Protein AF-A0A7M7QKV0-F1 (afdb_monomer)

InterPro domains:
  IPR004211 Recombination endonuclease VII [PF02945] (13-51)
  IPR004868 DNA-directed DNA polymerase, family B, mitochondria/virus [PF03175] (56-249)
  IPR012337 Ribonuclease H-like superfamily [SSF53098] (51-233)
  IPR036397 Ribonuclease H superfamily [G3DSA:3.30.420.10] (9-167)
  IPR044925 His-Me finger superfamily [SSF54060] (13-73)

Radius of gyration: 22.97 Å; Cα contacts (8 Å, |Δi|>4): 334; chains: 1; bounding box: 50×47×66 Å

Nearest PDB structures (foldseek):
  4hc5-assembly2_C  TM=6.406E-01  e=8.265E-01  Sphaerobacter thermophilus DSM 20745
  3bsf-assembly1_B  TM=3.763E-01  e=8.043E+00  Arabidopsis thaliana
  7c45-assembly1_A  TM=1.782E-01  e=8.789E-01  Trypanosoma brucei brucei TREU927
  8hwj-assembly1_B  TM=3.016E-01  e=3.400E+00  Epilithonimonas lactis
  4s3n-assembly1_A  TM=2.617E-01  e=4.089E+00  Homo sapiens

Structure (mmCIF, N/CA/C/O backbone):
data_AF-A0A7M7QKV0-F1
#
_entry.id   AF-A0A7M7QKV0-F1
#
loop_
_atom_site.group_PDB
_atom_site.id
_atom_site.type_symbol
_atom_site.label_atom_id
_atom_site.label_alt_id
_atom_site.label_comp_id
_atom_site.label_asym_id
_atom_site.label_entity_id
_atom_site.label_seq_id
_atom_site.pdbx_PDB_ins_code
_atom_site.Cartn_x
_atom_site.Cartn_y
_atom_site.Cartn_z
_atom_site.occupancy
_atom_site.B_iso_or_equiv
_atom_site.auth_seq_id
_atom_site.auth_comp_id
_atom_site.auth_asym_id
_atom_site.auth_atom_id
_atom_site.pdbx_PDB_model_num
ATOM 1 N N . MET A 1 1 ? 3.114 2.553 -32.341 1.00 71.06 1 MET A N 1
ATOM 2 C CA . MET A 1 1 ? 4.162 3.453 -31.817 1.00 71.06 1 MET A CA 1
ATOM 3 C C . MET A 1 1 ? 3.752 4.901 -32.039 1.00 71.06 1 MET A C 1
ATOM 5 O O . MET A 1 1 ? 3.366 5.243 -33.153 1.00 71.06 1 MET A O 1
ATOM 9 N N . ASN A 1 2 ? 3.820 5.727 -30.997 1.00 84.56 2 ASN A N 1
ATOM 10 C CA . ASN A 1 2 ? 3.544 7.162 -31.091 1.00 84.56 2 ASN A CA 1
ATOM 11 C C . ASN A 1 2 ? 4.682 7.894 -31.820 1.00 84.56 2 ASN A C 1
ATOM 13 O O . ASN A 1 2 ? 5.807 7.397 -31.905 1.00 84.56 2 ASN A O 1
ATOM 17 N N . ALA A 1 3 ? 4.400 9.088 -32.341 1.00 85.75 3 ALA A N 1
ATOM 18 C CA . ALA A 1 3 ? 5.449 9.943 -32.884 1.00 85.75 3 ALA A CA 1
ATOM 19 C C . ALA A 1 3 ? 6.426 10.357 -31.768 1.00 85.75 3 ALA A C 1
ATOM 21 O O . ALA A 1 3 ? 5.992 10.768 -30.695 1.00 85.75 3 ALA A O 1
ATOM 22 N N . LEU A 1 4 ? 7.734 10.270 -32.038 1.00 86.94 4 LEU A N 1
ATOM 23 C CA . LEU A 1 4 ? 8.770 10.682 -31.087 1.00 86.94 4 LEU A CA 1
ATOM 24 C C . LEU A 1 4 ? 8.711 12.193 -30.833 1.00 86.94 4 LEU A C 1
ATOM 26 O O . LEU A 1 4 ? 8.709 12.979 -31.794 1.00 86.94 4 LEU A O 1
ATOM 30 N N . THR A 1 5 ? 8.758 12.574 -29.559 1.00 89.12 5 THR A N 1
ATOM 31 C CA . THR A 1 5 ? 9.009 13.949 -29.104 1.00 89.12 5 THR A CA 1
ATOM 32 C C . THR A 1 5 ? 10.419 14.412 -29.493 1.00 89.12 5 THR A C 1
ATOM 34 O O . THR A 1 5 ? 11.275 13.607 -29.864 1.00 89.12 5 THR A O 1
ATOM 37 N N . ALA A 1 6 ? 10.689 15.719 -29.418 1.00 89.56 6 ALA A N 1
ATOM 38 C CA . ALA A 1 6 ? 12.009 16.265 -29.752 1.00 89.56 6 ALA A CA 1
ATOM 39 C C . ALA A 1 6 ? 13.130 15.665 -28.879 1.00 89.56 6 ALA A C 1
ATOM 41 O O . ALA A 1 6 ? 14.160 15.256 -29.409 1.00 89.56 6 ALA A O 1
ATOM 42 N N . SER A 1 7 ? 12.891 15.535 -27.569 1.00 88.62 7 SER A N 1
ATOM 43 C CA . SER A 1 7 ? 13.853 14.942 -26.630 1.00 88.62 7 SER A CA 1
ATOM 44 C C . SER A 1 7 ? 14.096 13.453 -26.907 1.00 88.62 7 SER A C 1
ATOM 46 O O . SER A 1 7 ? 15.240 13.007 -26.913 1.00 88.62 7 SER A O 1
ATOM 48 N N . GLU A 1 8 ? 13.052 12.680 -27.229 1.00 88.81 8 GLU A N 1
ATOM 49 C CA . GLU A 1 8 ? 13.211 11.257 -27.563 1.00 88.81 8 GLU A CA 1
ATOM 50 C C . GLU A 1 8 ? 13.961 11.042 -28.884 1.00 88.81 8 GLU A C 1
ATOM 52 O O . GLU A 1 8 ? 14.709 10.073 -29.010 1.00 88.81 8 GLU A O 1
ATOM 57 N N . ARG A 1 9 ? 13.790 11.937 -29.870 1.00 87.12 9 ARG A N 1
A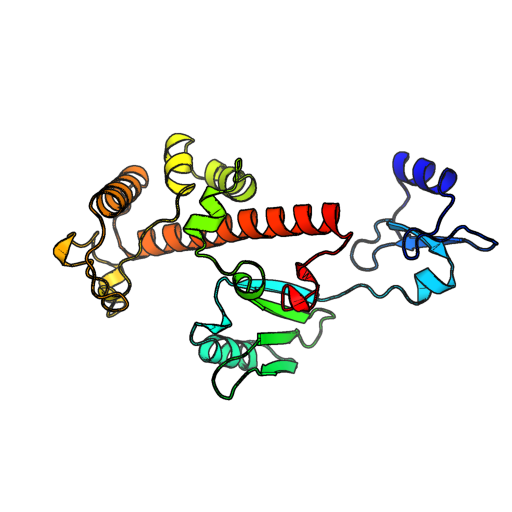TOM 58 C CA . ARG A 1 9 ? 14.582 11.905 -31.113 1.00 87.12 9 ARG A CA 1
ATOM 59 C C . ARG A 1 9 ? 16.053 12.165 -30.835 1.00 87.12 9 ARG A C 1
ATOM 61 O O . ARG A 1 9 ? 16.894 11.419 -31.323 1.00 87.12 9 ARG A O 1
ATOM 68 N N . GLU A 1 10 ? 16.351 13.169 -30.019 1.00 88.75 10 GLU A N 1
ATOM 69 C CA . GLU A 1 10 ? 17.724 13.473 -29.624 1.00 88.75 10 GLU A CA 1
ATOM 70 C C . GLU A 1 10 ? 18.361 12.301 -28.858 1.00 88.75 10 GLU A C 1
ATOM 72 O O . GLU A 1 10 ? 19.492 11.907 -29.144 1.00 88.75 10 GLU A O 1
ATOM 77 N N . ALA A 1 11 ? 17.622 11.688 -27.927 1.00 86.62 11 ALA A N 1
ATOM 78 C CA . ALA A 1 11 ? 18.075 10.502 -27.203 1.00 86.62 11 ALA A CA 1
ATOM 79 C C . ALA A 1 11 ? 18.312 9.306 -28.141 1.00 86.62 11 ALA A C 1
ATOM 81 O O . ALA A 1 11 ? 19.303 8.593 -27.989 1.00 86.62 11 ALA A O 1
ATOM 82 N N . PHE A 1 12 ? 17.434 9.104 -29.128 1.00 85.88 12 PHE A N 1
ATOM 83 C CA . PHE A 1 12 ? 17.590 8.082 -30.165 1.00 85.88 12 PHE A CA 1
ATOM 84 C C . PHE A 1 12 ? 18.866 8.302 -30.992 1.00 85.88 12 PHE A C 1
ATOM 86 O O . PHE A 1 12 ? 19.657 7.375 -31.137 1.00 85.88 12 PHE A O 1
ATOM 93 N N . GLU A 1 13 ? 19.116 9.521 -31.474 1.00 85.75 13 GLU A N 1
ATOM 94 C CA . GLU A 1 13 ? 20.296 9.846 -32.293 1.00 85.75 13 GLU A CA 1
ATOM 95 C C . GLU A 1 13 ? 21.618 9.708 -31.521 1.00 85.75 13 GLU A C 1
ATOM 97 O O . GLU A 1 13 ? 22.654 9.350 -32.092 1.00 85.75 13 GLU A O 1
ATOM 102 N N . LYS A 1 14 ? 21.593 9.977 -30.210 1.00 88.81 14 LYS A N 1
ATOM 103 C CA . LYS A 1 14 ? 22.770 9.881 -29.333 1.00 88.81 14 LYS A CA 1
ATOM 104 C C . LYS A 1 14 ? 23.008 8.481 -28.768 1.00 88.81 14 LYS A C 1
ATOM 106 O O . LYS A 1 14 ? 24.097 8.231 -28.248 1.00 88.81 14 LYS A O 1
ATOM 111 N N . ALA A 1 15 ? 22.038 7.572 -28.845 1.00 88.44 15 ALA A N 1
ATOM 112 C CA . ALA A 1 15 ? 22.154 6.245 -28.253 1.00 88.44 15 ALA A CA 1
ATOM 113 C C . ALA A 1 15 ? 23.298 5.438 -28.896 1.00 88.44 15 ALA A C 1
ATOM 115 O O . ALA A 1 15 ? 23.384 5.276 -30.112 1.00 88.44 15 ALA A O 1
ATOM 116 N N . ARG A 1 16 ? 24.200 4.912 -28.058 1.00 91.25 16 ARG A N 1
ATOM 117 C CA . ARG A 1 16 ? 25.331 4.058 -28.484 1.00 91.25 16 ARG A CA 1
ATOM 118 C C . ARG A 1 16 ? 25.229 2.617 -27.995 1.00 91.25 16 ARG A C 1
ATOM 120 O O . ARG A 1 16 ? 25.958 1.752 -28.478 1.00 91.25 16 ARG A O 1
ATOM 127 N N . VAL A 1 17 ? 24.325 2.360 -27.055 1.00 92.62 17 VAL A N 1
ATOM 128 C CA . VAL A 1 17 ? 24.103 1.052 -26.439 1.00 92.62 17 VAL A CA 1
ATOM 129 C C . VAL A 1 17 ? 22.616 0.722 -26.417 1.00 92.62 17 VAL A C 1
ATOM 131 O O . VAL A 1 17 ? 21.773 1.615 -26.338 1.00 92.62 17 VAL A O 1
ATOM 134 N N . CYS A 1 18 ? 22.305 -0.569 -26.475 1.00 91.44 18 CYS A N 1
ATOM 135 C CA . CYS A 1 18 ? 20.951 -1.091 -26.344 1.00 91.44 18 CYS A CA 1
ATOM 136 C C . CYS A 1 18 ? 20.394 -0.791 -24.952 1.00 91.44 18 CYS A C 1
ATOM 138 O O . CYS A 1 18 ? 21.038 -1.115 -23.956 1.00 91.44 18 CYS A O 1
ATOM 140 N N . HIS A 1 19 ? 19.193 -0.216 -24.871 1.00 90.38 19 HIS A N 1
ATOM 141 C CA . HIS A 1 19 ? 18.578 0.124 -23.583 1.00 90.38 19 HIS A CA 1
ATOM 142 C C . HIS A 1 19 ? 18.256 -1.120 -22.736 1.00 90.38 19 HIS A C 1
ATOM 144 O O . HIS A 1 19 ? 18.373 -1.068 -21.519 1.00 90.38 19 HIS A O 1
ATOM 150 N N . ILE A 1 20 ? 17.976 -2.256 -23.390 1.00 89.44 20 ILE A N 1
ATOM 151 C CA . ILE A 1 20 ? 17.590 -3.520 -22.744 1.00 89.44 20 ILE A CA 1
ATOM 152 C C . ILE A 1 20 ? 18.804 -4.265 -22.179 1.00 89.44 20 ILE A C 1
ATOM 154 O O . ILE A 1 20 ? 18.813 -4.662 -21.023 1.00 89.44 20 ILE A O 1
ATOM 158 N N . CYS A 1 21 ? 19.826 -4.513 -23.005 1.00 90.25 21 CYS A N 1
ATOM 159 C CA . CYS A 1 21 ? 20.962 -5.362 -22.617 1.00 90.25 21 CYS A CA 1
ATOM 160 C C . CYS A 1 21 ? 22.242 -4.578 -22.306 1.00 90.25 21 CYS A C 1
ATOM 162 O O . CYS A 1 21 ? 23.268 -5.188 -22.006 1.00 90.25 21 CYS A O 1
ATOM 164 N N . ARG A 1 22 ? 22.200 -3.245 -22.443 1.00 90.75 22 ARG A N 1
ATOM 165 C CA . ARG A 1 22 ? 23.303 -2.295 -22.211 1.00 90.75 22 ARG A CA 1
ATOM 166 C C . ARG A 1 22 ? 24.566 -2.534 -23.052 1.00 90.75 22 ARG A C 1
ATOM 168 O O . ARG A 1 22 ? 25.599 -1.921 -22.804 1.00 90.75 22 ARG A O 1
ATOM 175 N N . LYS A 1 23 ? 24.504 -3.388 -24.080 1.00 92.19 23 LYS A N 1
ATOM 176 C CA . LYS A 1 23 ? 25.635 -3.667 -24.984 1.00 92.19 23 LYS A CA 1
ATOM 177 C C . LYS A 1 23 ? 25.670 -2.699 -26.174 1.00 92.19 23 LYS A C 1
ATOM 179 O O . LYS A 1 23 ? 24.601 -2.281 -26.626 1.00 92.19 23 LYS A O 1
ATOM 184 N N . PRO A 1 24 ? 26.860 -2.388 -26.723 1.00 93.00 24 PRO A N 1
ATOM 185 C CA . PRO A 1 24 ? 26.996 -1.559 -27.920 1.00 93.00 24 PRO A CA 1
ATOM 186 C C . PRO A 1 24 ? 26.241 -2.115 -29.133 1.00 93.00 24 PRO A C 1
ATOM 188 O O . PRO A 1 24 ? 26.024 -3.325 -29.257 1.00 93.00 24 PRO A O 1
ATOM 191 N N . PHE A 1 25 ? 25.864 -1.232 -30.053 1.00 90.00 25 PHE A N 1
ATOM 192 C CA . PHE A 1 25 ? 25.328 -1.632 -31.354 1.00 90.00 25 PHE A CA 1
ATOM 193 C C . PHE A 1 25 ? 26.462 -1.995 -32.317 1.00 90.00 25 PHE A C 1
ATOM 195 O O . PHE A 1 25 ? 27.446 -1.268 -32.421 1.00 90.00 25 PHE A O 1
ATOM 202 N N . SER A 1 26 ? 26.323 -3.120 -33.019 1.00 75.62 26 SER A N 1
ATOM 203 C CA . SER A 1 26 ? 27.260 -3.558 -34.063 1.00 75.62 26 SER A CA 1
ATOM 204 C C . SER A 1 26 ? 26.680 -3.408 -35.474 1.00 75.62 26 SER A C 1
ATOM 206 O O . SER A 1 26 ? 27.423 -3.091 -36.395 1.00 75.62 26 SER A O 1
ATOM 208 N N . ALA A 1 27 ? 25.370 -3.614 -35.631 1.00 71.81 27 ALA A N 1
ATOM 209 C CA . ALA A 1 27 ? 24.522 -3.262 -36.773 1.00 71.81 27 ALA A CA 1
ATOM 210 C C . ALA A 1 27 ? 23.057 -3.582 -36.404 1.00 71.81 27 ALA A C 1
ATOM 212 O O . ALA A 1 27 ? 22.827 -4.370 -35.486 1.00 71.81 27 ALA A O 1
ATOM 213 N N . GLU A 1 28 ? 22.106 -2.989 -37.131 1.00 66.19 28 GLU A N 1
ATOM 214 C CA . GLU A 1 28 ? 20.645 -3.117 -36.972 1.00 66.19 28 GLU A CA 1
ATOM 215 C C . GLU A 1 28 ? 20.093 -2.800 -35.571 1.00 66.19 28 GLU A C 1
ATOM 217 O O . GLU A 1 28 ? 20.101 -3.599 -34.626 1.00 66.19 28 GLU A O 1
ATOM 222 N N . ASP A 1 29 ? 19.526 -1.608 -35.477 1.00 82.00 29 ASP A N 1
ATOM 223 C CA . ASP A 1 29 ? 18.836 -1.052 -34.332 1.00 82.00 29 ASP A CA 1
ATOM 224 C C . ASP A 1 29 ? 17.337 -0.893 -34.625 1.00 82.00 29 ASP A C 1
ATOM 226 O O . ASP A 1 29 ? 16.895 -0.717 -35.760 1.00 82.00 29 ASP A O 1
ATOM 230 N N . THR A 1 30 ? 16.518 -1.003 -33.584 1.00 86.69 30 THR A N 1
ATOM 231 C CA . THR A 1 30 ? 15.074 -0.799 -33.684 1.00 86.69 30 THR A CA 1
ATOM 232 C C . THR A 1 30 ? 14.566 0.032 -32.520 1.00 86.69 30 THR A C 1
ATOM 234 O O . THR A 1 30 ? 15.128 0.023 -31.420 1.00 86.69 30 THR A O 1
ATOM 237 N N . LYS A 1 31 ? 13.491 0.774 -32.777 1.00 89.31 31 LYS A N 1
ATOM 238 C CA . LYS A 1 31 ? 12.827 1.603 -31.777 1.00 89.31 31 LYS A CA 1
ATOM 239 C C . LYS A 1 31 ? 11.876 0.728 -30.973 1.00 89.31 31 LYS A C 1
ATOM 241 O O . LYS A 1 31 ? 10.794 0.385 -31.452 1.00 89.31 31 LYS A O 1
ATOM 246 N N . ASP A 1 32 ? 12.280 0.399 -29.755 1.00 88.75 32 ASP A N 1
ATOM 247 C CA . ASP A 1 32 ? 11.401 -0.278 -28.813 1.00 88.75 32 ASP A CA 1
ATOM 248 C C . ASP A 1 32 ? 10.341 0.694 -28.280 1.00 88.75 32 ASP A C 1
ATOM 250 O O . ASP A 1 32 ? 10.590 1.892 -28.077 1.00 88.75 32 ASP A O 1
ATOM 254 N N . HIS A 1 33 ? 9.136 0.179 -28.068 1.00 87.88 33 HIS A N 1
ATOM 255 C CA . HIS A 1 33 ? 8.021 0.943 -27.535 1.00 87.88 33 HIS A CA 1
ATOM 256 C C . HIS A 1 33 ? 7.118 0.062 -26.678 1.00 87.88 33 HIS A C 1
ATOM 258 O O . HIS A 1 33 ? 6.965 -1.130 -26.909 1.00 87.88 33 HIS A O 1
ATOM 264 N N . CYS A 1 34 ? 6.470 0.681 -25.699 1.00 84.88 34 CYS A N 1
ATOM 265 C CA . CYS A 1 34 ? 5.488 0.011 -24.863 1.00 84.88 34 CYS A CA 1
ATOM 266 C C . CYS A 1 34 ? 4.266 -0.393 -25.693 1.00 84.88 34 CYS A C 1
ATOM 268 O O . CYS A 1 34 ? 3.623 0.465 -26.303 1.00 84.88 34 CYS A O 1
ATOM 270 N N . HIS A 1 35 ? 3.898 -1.674 -25.679 1.00 83.00 35 HIS A N 1
ATOM 271 C CA . HIS A 1 35 ? 2.742 -2.171 -26.426 1.00 83.00 35 HIS A CA 1
ATOM 272 C C . HIS A 1 35 ? 1.401 -1.796 -25.775 1.00 83.00 35 HIS A C 1
ATOM 274 O O . HIS A 1 35 ? 0.364 -1.901 -26.423 1.00 83.00 35 HIS A O 1
ATOM 280 N N . LEU A 1 36 ? 1.414 -1.324 -24.523 1.00 81.38 36 LEU A N 1
ATOM 281 C CA . LEU A 1 36 ? 0.232 -0.779 -23.843 1.00 81.38 36 LEU A CA 1
ATOM 282 C C . LEU A 1 36 ? -0.006 0.699 -24.179 1.00 81.38 36 LEU A C 1
ATOM 284 O O . LEU A 1 36 ? -1.116 1.085 -24.527 1.00 81.38 36 LEU A O 1
ATOM 288 N N . THR A 1 37 ? 1.023 1.543 -24.061 1.00 85.00 37 THR A N 1
ATOM 289 C CA . THR A 1 37 ? 0.872 3.010 -24.179 1.00 85.00 37 THR A CA 1
ATOM 290 C C . THR A 1 37 ? 1.313 3.568 -25.531 1.00 85.00 37 THR A C 1
ATOM 292 O O . THR A 1 37 ? 1.096 4.745 -25.823 1.00 85.00 37 THR A O 1
ATOM 295 N N . GLY A 1 38 ? 2.002 2.763 -26.341 1.00 85.75 38 GLY A N 1
ATOM 296 C CA . GLY A 1 38 ? 2.624 3.187 -27.593 1.00 85.75 38 GLY A CA 1
ATOM 297 C C . GLY A 1 38 ? 3.852 4.089 -27.423 1.00 85.75 38 GLY A C 1
ATOM 298 O O . GLY A 1 38 ? 4.419 4.498 -28.441 1.00 85.75 38 GLY A O 1
ATOM 299 N N . ARG A 1 39 ? 4.253 4.416 -26.182 1.00 87.25 39 ARG A N 1
ATOM 300 C CA . ARG A 1 39 ? 5.375 5.320 -25.870 1.00 87.25 39 ARG A CA 1
ATOM 301 C C . ARG A 1 39 ? 6.719 4.666 -26.166 1.00 87.25 39 ARG A C 1
ATOM 303 O O . ARG A 1 39 ? 6.895 3.474 -25.920 1.00 87.25 39 ARG A O 1
ATOM 310 N N . TYR A 1 40 ? 7.654 5.458 -26.676 1.00 88.75 40 TYR A N 1
ATOM 311 C CA . TYR A 1 40 ? 9.017 5.019 -26.942 1.00 88.75 40 TYR A CA 1
ATOM 312 C C . TYR A 1 40 ? 9.755 4.711 -25.636 1.00 88.75 40 TYR A C 1
ATOM 314 O O . TYR A 1 40 ? 9.545 5.379 -24.626 1.00 88.75 40 TYR A O 1
ATOM 322 N N . ARG A 1 41 ? 10.600 3.679 -25.658 1.00 88.75 41 ARG A N 1
ATOM 323 C CA . ARG A 1 41 ? 11.417 3.275 -24.501 1.00 88.75 41 ARG A CA 1
ATOM 324 C C . ARG A 1 41 ? 12.895 3.505 -24.720 1.00 88.75 41 ARG A C 1
ATOM 326 O O . ARG A 1 41 ? 13.606 3.899 -23.804 1.00 88.75 41 ARG A O 1
ATOM 333 N N . GLY A 1 42 ? 13.358 3.264 -25.938 1.00 90.56 42 GLY A N 1
ATOM 334 C CA . GLY A 1 42 ? 14.765 3.384 -26.249 1.00 90.56 42 GLY A CA 1
ATOM 335 C C . GLY A 1 42 ? 15.146 2.631 -27.506 1.00 90.56 42 GLY A C 1
ATOM 336 O O . GLY A 1 42 ? 14.352 1.912 -28.120 1.00 90.56 42 GLY A O 1
ATOM 337 N N . LEU A 1 43 ? 16.413 2.791 -27.864 1.00 91.75 43 LEU A N 1
ATOM 338 C CA . LEU A 1 43 ? 17.014 2.063 -28.961 1.00 91.75 43 LEU A CA 1
ATOM 339 C C . LEU A 1 43 ? 17.400 0.666 -28.479 1.00 91.75 43 LEU A C 1
ATOM 341 O O . LEU A 1 43 ? 18.041 0.515 -27.435 1.00 91.75 43 LEU A O 1
ATOM 345 N N . ALA A 1 44 ? 17.010 -0.358 -29.226 1.00 92.75 44 ALA A N 1
ATOM 346 C CA . ALA A 1 44 ? 17.250 -1.749 -28.877 1.00 92.75 44 ALA A CA 1
ATOM 347 C C . ALA A 1 44 ? 17.824 -2.524 -30.063 1.00 92.75 44 ALA A C 1
ATOM 349 O O . ALA A 1 44 ? 17.555 -2.207 -31.220 1.00 92.75 44 ALA A O 1
ATOM 350 N N . HIS A 1 45 ? 18.598 -3.580 -29.793 1.00 92.19 45 HIS A N 1
ATOM 351 C CA . HIS A 1 45 ? 18.902 -4.560 -30.840 1.00 92.19 45 HIS A CA 1
ATOM 352 C C . HIS A 1 45 ? 17.602 -5.218 -31.288 1.00 92.19 45 HIS A C 1
ATOM 354 O O . HIS A 1 45 ? 16.754 -5.515 -30.445 1.00 92.19 45 HIS A O 1
ATOM 360 N N . ASN A 1 46 ? 17.492 -5.566 -32.569 1.00 90.19 46 ASN A N 1
ATOM 361 C CA . ASN A 1 46 ? 16.315 -6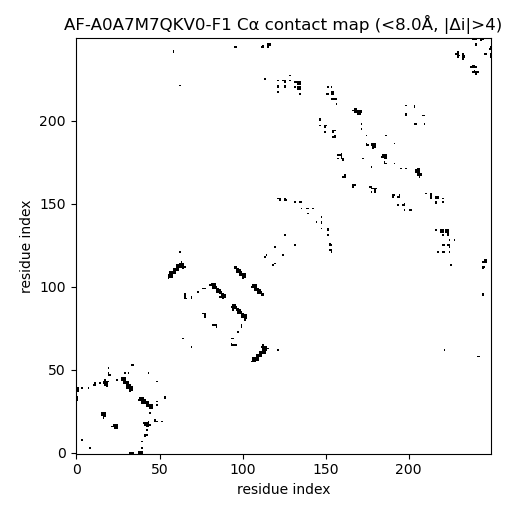.263 -33.097 1.00 90.19 46 ASN A CA 1
ATOM 362 C C . ASN A 1 46 ? 15.972 -7.530 -32.279 1.00 90.19 46 ASN A C 1
ATOM 364 O O . ASN A 1 46 ? 14.851 -7.706 -31.806 1.00 90.19 46 ASN A O 1
ATOM 368 N N . LYS A 1 47 ? 16.986 -8.353 -31.971 1.00 90.50 47 LYS A N 1
ATOM 369 C CA . LYS A 1 47 ? 16.821 -9.538 -31.114 1.00 90.50 47 LYS A CA 1
ATOM 370 C C . LYS A 1 47 ? 16.371 -9.194 -29.690 1.00 90.50 47 LYS A C 1
ATOM 372 O O . LYS A 1 47 ? 15.586 -9.945 -29.122 1.00 90.50 47 LYS A O 1
ATOM 377 N N . CYS A 1 48 ? 16.877 -8.112 -29.096 1.00 89.81 48 CYS A N 1
ATOM 378 C CA . CYS A 1 48 ? 16.456 -7.715 -27.750 1.00 89.81 48 CYS A CA 1
ATOM 379 C C . CYS A 1 48 ? 14.995 -7.267 -27.766 1.00 89.81 48 CYS A C 1
ATOM 381 O O . CYS A 1 48 ? 14.221 -7.766 -26.966 1.00 89.81 48 CYS A O 1
ATOM 383 N N . ASN A 1 49 ? 14.620 -6.419 -28.724 1.00 88.62 49 ASN A N 1
ATOM 384 C CA . ASN A 1 49 ? 13.261 -5.917 -28.903 1.00 88.62 49 ASN A CA 1
ATOM 385 C C . ASN A 1 49 ? 12.234 -7.046 -29.080 1.00 88.62 49 ASN A C 1
ATOM 387 O O . ASN A 1 49 ? 11.226 -7.070 -28.392 1.00 88.62 49 ASN A O 1
ATOM 391 N N . ILE A 1 50 ? 12.517 -8.025 -29.949 1.00 86.44 50 ILE A N 1
ATOM 392 C CA . ILE A 1 50 ? 11.611 -9.167 -30.183 1.00 86.44 50 ILE A CA 1
ATOM 393 C C . ILE A 1 50 ? 11.414 -10.012 -28.916 1.00 86.44 50 ILE A C 1
ATOM 395 O O . ILE A 1 50 ? 10.336 -10.555 -28.700 1.00 86.44 50 ILE A O 1
ATOM 399 N N . ASN A 1 51 ? 12.453 -10.144 -28.087 1.00 86.81 51 ASN A N 1
ATOM 400 C CA . ASN A 1 51 ? 12.387 -10.932 -26.854 1.00 86.81 51 ASN A CA 1
ATOM 401 C C . ASN A 1 51 ? 11.950 -10.107 -25.634 1.00 86.81 51 ASN A C 1
ATOM 403 O O . ASN A 1 51 ? 11.820 -10.665 -24.543 1.00 86.81 51 ASN A O 1
ATOM 407 N N . TYR A 1 52 ? 11.759 -8.797 -25.790 1.00 83.38 52 TYR A N 1
ATOM 408 C CA . TYR A 1 52 ? 11.350 -7.924 -24.705 1.00 83.38 52 TYR A CA 1
ATOM 409 C C . TYR A 1 52 ? 9.848 -8.056 -24.497 1.00 83.38 52 TYR A C 1
ATOM 411 O O . TYR A 1 52 ? 9.038 -7.534 -25.262 1.00 83.38 52 TYR A O 1
ATOM 419 N N . ASN A 1 53 ? 9.475 -8.802 -23.463 1.00 77.69 53 ASN A N 1
ATOM 420 C CA . ASN A 1 53 ? 8.080 -9.028 -23.139 1.00 77.69 53 ASN A CA 1
ATOM 421 C C . ASN A 1 53 ? 7.592 -8.003 -22.125 1.00 77.69 53 ASN A C 1
ATOM 423 O O . ASN A 1 53 ? 8.076 -7.940 -20.996 1.00 77.69 53 ASN A O 1
ATOM 427 N N . ASP A 1 54 ? 6.559 -7.267 -22.521 1.00 75.62 54 ASP A N 1
ATOM 428 C CA . ASP A 1 54 ? 5.807 -6.421 -21.608 1.00 75.62 54 ASP A CA 1
ATOM 429 C C . ASP A 1 54 ? 5.125 -7.275 -20.554 1.00 75.62 54 ASP A C 1
ATOM 431 O O . ASP A 1 54 ? 4.215 -8.053 -20.857 1.00 75.62 54 ASP A O 1
ATOM 435 N N . SER A 1 55 ? 5.525 -7.092 -19.298 1.00 80.75 55 SER A N 1
ATOM 436 C CA . SER A 1 55 ? 4.762 -7.641 -18.190 1.00 80.75 55 SER A CA 1
ATOM 437 C C . SER A 1 55 ? 3.367 -7.026 -18.207 1.00 80.75 55 SER A C 1
ATOM 439 O O . SER A 1 55 ? 3.197 -5.815 -18.090 1.00 80.75 55 SER A O 1
ATOM 441 N N . ARG A 1 56 ? 2.349 -7.876 -18.328 1.00 87.56 56 ARG A N 1
ATOM 442 C CA . ARG A 1 56 ? 0.944 -7.498 -18.123 1.00 87.56 56 ARG A CA 1
ATOM 443 C C . ARG A 1 56 ? 0.498 -7.777 -16.689 1.00 87.56 56 ARG A C 1
ATOM 445 O O . ARG A 1 56 ? -0.680 -7.992 -16.415 1.00 87.56 56 ARG A O 1
ATOM 452 N N . THR A 1 57 ? 1.464 -7.818 -15.771 1.00 90.31 57 THR A N 1
ATOM 453 C CA . THR A 1 57 ? 1.210 -8.038 -14.352 1.00 90.31 57 THR A CA 1
ATOM 454 C C . THR A 1 57 ? 1.029 -6.707 -13.638 1.00 90.31 57 THR A C 1
ATOM 456 O O . THR A 1 57 ? 1.932 -5.878 -13.651 1.00 90.31 57 THR A O 1
ATOM 459 N N . ILE A 1 58 ? -0.117 -6.541 -12.985 1.00 91.81 58 ILE A N 1
ATOM 460 C CA . ILE A 1 58 ? -0.377 -5.473 -12.024 1.00 91.81 58 ILE A CA 1
ATOM 461 C C . ILE A 1 58 ? -0.049 -6.033 -10.643 1.00 91.81 58 ILE A C 1
ATOM 463 O O . ILE A 1 58 ? -0.708 -6.962 -10.166 1.00 91.81 58 ILE A O 1
ATOM 467 N N . THR A 1 59 ? 0.994 -5.498 -10.021 1.00 93.38 59 THR A N 1
ATOM 468 C CA . THR A 1 59 ? 1.400 -5.899 -8.675 1.00 93.38 59 THR A CA 1
ATOM 469 C C . THR A 1 59 ? 0.554 -5.152 -7.648 1.00 93.38 59 THR A C 1
ATOM 471 O O . THR A 1 59 ? 0.506 -3.928 -7.647 1.00 93.38 59 THR A O 1
ATOM 474 N N . VAL A 1 60 ? -0.122 -5.899 -6.782 1.00 93.69 60 VAL A N 1
ATOM 475 C CA . VAL A 1 60 ? -0.898 -5.391 -5.651 1.00 93.69 60 VAL A CA 1
ATOM 476 C C . VAL A 1 60 ? -0.116 -5.712 -4.385 1.00 93.69 60 VAL A C 1
ATOM 478 O O . VAL A 1 60 ? 0.251 -6.864 -4.145 1.00 93.69 60 VAL A O 1
ATOM 481 N N . ILE A 1 61 ? 0.163 -4.691 -3.587 1.00 94.44 61 ILE A N 1
ATOM 482 C CA . ILE A 1 61 ? 1.053 -4.799 -2.434 1.00 94.44 61 ILE A CA 1
ATOM 483 C C . ILE A 1 61 ? 0.214 -4.799 -1.163 1.00 94.44 61 ILE A C 1
ATOM 485 O O . ILE A 1 61 ? -0.631 -3.932 -0.963 1.00 94.44 61 ILE A O 1
ATOM 489 N N . PHE A 1 62 ? 0.471 -5.774 -0.301 1.00 93.19 62 PHE A N 1
ATOM 490 C CA . PHE A 1 62 ? -0.086 -5.853 1.042 1.00 93.19 62 PHE A CA 1
ATOM 491 C C . PHE A 1 62 ? 1.055 -5.889 2.049 1.00 93.19 62 PHE A C 1
ATOM 493 O O . PHE A 1 62 ? 2.080 -6.527 1.809 1.00 93.19 62 PHE A O 1
ATOM 500 N N . HIS A 1 63 ? 0.865 -5.265 3.205 1.00 93.12 63 HIS A N 1
ATOM 501 C CA . HIS A 1 63 ? 1.821 -5.367 4.297 1.00 93.12 63 HIS A CA 1
ATOM 502 C C . HIS A 1 63 ? 1.446 -6.525 5.224 1.00 93.12 63 HIS A C 1
ATOM 504 O O . HIS A 1 63 ? 0.367 -6.519 5.807 1.00 93.12 63 HIS A O 1
ATOM 510 N N . ASN A 1 64 ? 2.334 -7.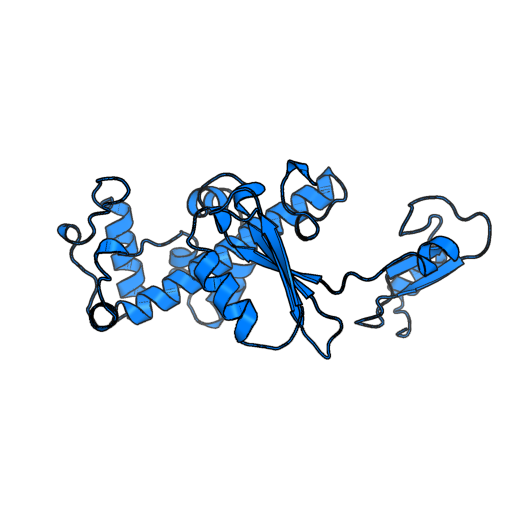514 5.359 1.00 90.06 64 ASN A N 1
ATOM 511 C CA . ASN A 1 64 ? 2.158 -8.719 6.178 1.00 90.06 64 ASN A CA 1
ATOM 512 C C . ASN A 1 64 ? 1.031 -9.658 5.695 1.00 90.06 64 ASN A C 1
ATOM 514 O O . ASN A 1 64 ? 0.408 -10.359 6.489 1.00 90.06 64 ASN A O 1
ATOM 518 N N . LEU A 1 65 ? 0.785 -9.720 4.380 1.00 87.75 65 LEU A N 1
ATOM 519 C CA . LEU A 1 65 ? -0.235 -10.586 3.762 1.00 87.75 65 LEU A CA 1
ATOM 520 C C . LEU A 1 65 ? -0.145 -12.048 4.215 1.00 87.75 65 LEU A C 1
ATOM 522 O O . LEU A 1 65 ? -1.166 -12.684 4.471 1.00 87.75 65 LEU A O 1
ATOM 526 N N . SER A 1 66 ? 1.077 -12.578 4.312 1.00 82.31 66 SER A N 1
ATOM 527 C CA . SER A 1 66 ? 1.329 -13.974 4.693 1.00 82.31 66 SER A CA 1
ATOM 528 C C . SER A 1 66 ? 0.967 -14.259 6.155 1.00 82.31 66 SER A C 1
ATOM 530 O O . SER A 1 66 ? 0.815 -15.423 6.530 1.00 82.31 66 SER A O 1
ATOM 532 N N . GLY A 1 67 ? 0.913 -13.214 6.987 1.00 79.19 67 GLY A N 1
ATOM 533 C CA . GLY A 1 67 ? 0.560 -13.280 8.402 1.00 79.19 67 GLY A CA 1
ATOM 534 C C . GLY A 1 67 ? -0.941 -13.157 8.673 1.00 79.19 67 GLY A C 1
ATOM 535 O O . GLY A 1 67 ? -1.368 -13.501 9.771 1.00 79.19 67 GLY A O 1
ATOM 536 N N . TYR A 1 68 ? -1.730 -12.708 7.693 1.00 73.75 68 TYR A N 1
ATOM 537 C CA . TYR A 1 68 ? -3.192 -12.651 7.769 1.00 73.75 68 TYR A CA 1
ATOM 538 C C . TYR A 1 68 ? -3.847 -13.919 7.202 1.00 73.75 68 TYR A C 1
ATOM 540 O O . TYR A 1 68 ? -3.211 -14.713 6.500 1.00 73.75 68 TYR A O 1
ATOM 548 N N . ASP A 1 69 ? -5.159 -14.060 7.423 1.00 68.69 69 ASP A N 1
ATOM 549 C CA . ASP A 1 69 ? -6.016 -15.061 6.774 1.00 68.69 69 ASP A CA 1
ATOM 550 C C . ASP A 1 69 ? -6.219 -14.763 5.275 1.00 68.69 69 ASP A C 1
ATOM 552 O O . ASP A 1 69 ? -7.327 -14.557 4.775 1.00 68.69 69 ASP A O 1
ATOM 556 N N . SER A 1 70 ? -5.116 -14.787 4.520 1.00 75.81 70 SER A N 1
ATOM 557 C CA . SER A 1 70 ? -5.071 -14.627 3.060 1.00 75.81 70 SER A CA 1
ATOM 558 C C . SER A 1 70 ? -6.009 -15.591 2.323 1.00 75.81 70 SER A C 1
ATOM 560 O O . SER A 1 70 ? -6.476 -15.282 1.227 1.00 75.81 70 SER A O 1
ATOM 562 N N . HIS A 1 71 ? -6.363 -16.719 2.949 1.00 76.06 71 HIS A N 1
ATOM 563 C CA . HIS A 1 71 ? -7.375 -17.665 2.479 1.00 76.06 71 HIS A CA 1
ATOM 564 C C . HIS A 1 71 ? -8.720 -17.009 2.147 1.00 76.06 71 HIS A C 1
ATOM 566 O O . HIS A 1 71 ? -9.351 -17.406 1.166 1.00 76.06 71 HIS A O 1
ATOM 572 N N . LEU A 1 72 ? -9.151 -16.012 2.932 1.00 79.00 72 LEU A N 1
ATOM 573 C CA . LEU A 1 72 ? -10.406 -15.293 2.694 1.00 79.00 72 LEU A CA 1
ATOM 574 C C . LEU A 1 72 ? -10.347 -14.547 1.357 1.00 79.00 72 LEU A C 1
ATOM 576 O O . LEU A 1 72 ? -11.211 -14.730 0.501 1.00 79.00 72 LEU A O 1
ATOM 580 N N . PHE A 1 73 ? -9.267 -13.796 1.133 1.00 79.75 73 PHE A N 1
ATOM 581 C CA . PHE A 1 73 ? -9.050 -13.054 -0.109 1.00 79.75 73 PHE A CA 1
ATOM 582 C C . PHE A 1 73 ? -8.875 -13.976 -1.316 1.00 79.75 73 PHE A C 1
ATOM 584 O O . PHE A 1 73 ? -9.452 -13.720 -2.370 1.00 79.75 73 PHE A O 1
ATOM 591 N N . ILE A 1 74 ? -8.115 -15.067 -1.171 1.00 82.00 74 ILE A N 1
ATOM 592 C CA . ILE A 1 74 ? -7.889 -16.042 -2.248 1.00 82.00 74 ILE A CA 1
ATOM 593 C C . ILE A 1 74 ? -9.212 -16.665 -2.696 1.00 82.00 74 ILE A C 1
ATOM 595 O O . ILE A 1 74 ? -9.448 -16.798 -3.899 1.00 82.00 74 ILE A O 1
ATOM 599 N N . LYS A 1 75 ? -10.072 -17.041 -1.741 1.00 83.50 75 LYS A N 1
ATOM 600 C CA . LYS A 1 75 ? -11.373 -17.647 -2.033 1.00 83.50 75 LYS A CA 1
ATOM 601 C C . LYS A 1 75 ? -12.263 -16.680 -2.807 1.00 83.50 75 LYS A C 1
ATOM 603 O O . LYS A 1 75 ? -12.758 -17.057 -3.865 1.00 83.50 75 LYS A O 1
ATOM 608 N N . GLU A 1 76 ? -12.396 -15.445 -2.329 1.00 85.69 76 GLU A N 1
ATOM 609 C CA . GLU A 1 76 ? -13.209 -14.434 -3.009 1.00 85.69 76 GLU A CA 1
ATOM 610 C C . GLU A 1 76 ? -12.637 -14.076 -4.385 1.00 85.69 76 GLU A C 1
ATOM 612 O O . GLU A 1 76 ? -13.374 -14.051 -5.365 1.00 85.69 76 GLU A O 1
ATOM 617 N N . MET A 1 77 ? -11.316 -13.908 -4.521 1.00 83.88 77 MET A N 1
ATOM 618 C CA . MET A 1 77 ? -10.678 -13.669 -5.825 1.00 83.88 77 MET A CA 1
ATOM 619 C C . MET A 1 77 ? -10.834 -14.832 -6.812 1.00 83.88 77 MET A C 1
ATOM 621 O O . MET A 1 77 ? -10.823 -14.637 -8.035 1.00 83.88 77 MET A O 1
ATOM 625 N N . ALA A 1 78 ? -10.954 -16.063 -6.319 1.00 84.69 78 ALA A N 1
ATOM 626 C CA . ALA A 1 78 ? -11.220 -17.208 -7.176 1.00 84.69 78 ALA A CA 1
ATOM 627 C C . ALA A 1 78 ? -12.623 -17.133 -7.796 1.00 84.69 78 ALA A C 1
ATOM 629 O O . ALA A 1 78 ? -12.781 -17.540 -8.948 1.00 84.69 78 ALA A O 1
ATOM 630 N N . THR A 1 79 ? -13.601 -16.574 -7.076 1.00 86.56 79 THR A N 1
ATOM 631 C CA . THR A 1 79 ? -15.024 -16.603 -7.442 1.00 86.56 79 THR A CA 1
ATOM 632 C C . THR A 1 79 ? -15.569 -15.293 -8.002 1.00 86.56 79 THR A C 1
ATOM 634 O O . THR A 1 79 ? -16.502 -15.340 -8.800 1.00 86.56 79 THR A O 1
ATOM 637 N N . CYS A 1 80 ? -15.017 -14.137 -7.626 1.00 84.25 80 CYS A N 1
ATOM 638 C CA . CYS A 1 80 ? -15.608 -12.832 -7.939 1.00 84.25 80 CYS A CA 1
ATOM 639 C C . CYS A 1 80 ? -15.536 -12.456 -9.428 1.00 84.25 80 CYS A C 1
ATOM 641 O O . CYS A 1 80 ? -16.397 -11.732 -9.921 1.00 84.25 80 CYS A O 1
ATOM 643 N N . PHE A 1 81 ? -14.562 -12.985 -10.173 1.00 84.94 81 PHE A N 1
ATOM 644 C CA . PHE A 1 81 ? -14.512 -12.879 -11.633 1.00 84.94 81 PHE A CA 1
ATOM 645 C C . PHE A 1 81 ? -13.822 -14.088 -12.272 1.00 84.94 81 PHE A C 1
ATOM 647 O O . PHE A 1 81 ? -13.034 -14.797 -11.638 1.00 84.94 81 PHE A O 1
ATOM 654 N N . LYS A 1 82 ? -14.127 -14.346 -13.550 1.00 90.56 82 LYS A N 1
ATOM 655 C CA . LYS A 1 82 ? -13.590 -15.498 -14.285 1.00 90.56 82 LYS A CA 1
ATOM 656 C C . LYS A 1 82 ? -12.087 -15.378 -14.528 1.00 90.56 82 LYS A C 1
ATOM 658 O O . LYS A 1 82 ? -11.535 -14.287 -14.664 1.00 90.56 82 LYS A O 1
ATOM 663 N N . GLY A 1 83 ? -11.436 -16.532 -14.611 1.00 90.44 83 GLY A N 1
ATOM 664 C CA . GLY A 1 83 ? -10.020 -16.653 -14.933 1.00 90.44 83 GLY A CA 1
ATOM 665 C C . GLY A 1 83 ? -9.221 -17.421 -13.885 1.00 90.44 83 GLY A C 1
ATOM 666 O O . GLY A 1 83 ? -9.724 -17.785 -12.816 1.00 90.44 83 GLY A O 1
ATOM 667 N N . ARG A 1 84 ? -7.966 -17.719 -14.226 1.00 90.81 84 ARG A N 1
ATOM 668 C CA . ARG A 1 84 ? -7.125 -18.671 -13.493 1.00 90.81 84 ARG A CA 1
ATOM 669 C C . ARG A 1 84 ? -6.485 -18.026 -12.267 1.00 90.81 84 ARG A C 1
ATOM 671 O O . ARG A 1 84 ? -5.845 -16.984 -12.384 1.00 90.81 84 ARG A O 1
ATOM 678 N N . VAL A 1 85 ? -6.576 -18.701 -11.124 1.00 90.81 85 VAL A N 1
ATOM 679 C CA . VAL A 1 85 ? -5.784 -18.390 -9.926 1.00 90.81 85 VAL A CA 1
ATOM 680 C C . VAL A 1 85 ? -4.515 -19.241 -9.921 1.00 90.81 85 VAL A C 1
ATOM 682 O O . VAL A 1 85 ? -4.562 -20.437 -10.205 1.00 90.81 85 VAL A O 1
ATOM 685 N N . SER A 1 86 ? -3.383 -18.626 -9.602 1.00 90.06 86 SER A N 1
ATOM 686 C CA . SER A 1 86 ? -2.099 -19.290 -9.374 1.00 90.06 86 SER A CA 1
ATOM 687 C C . SER A 1 86 ? -1.637 -18.986 -7.956 1.00 90.06 86 SER A C 1
ATOM 689 O O . SER A 1 86 ? -1.637 -17.827 -7.555 1.00 90.06 86 SER A O 1
ATOM 691 N N . LEU A 1 87 ? -1.229 -20.006 -7.206 1.00 89.44 87 LEU A N 1
ATOM 692 C CA . LEU A 1 87 ? -0.778 -19.870 -5.820 1.00 89.44 87 LEU A CA 1
ATOM 693 C C . LEU A 1 87 ? 0.693 -20.266 -5.714 1.00 89.44 87 LEU A C 1
ATOM 695 O O . LEU A 1 87 ? 1.122 -21.222 -6.360 1.00 89.44 87 LEU A O 1
ATOM 699 N N . ILE A 1 88 ? 1.443 -19.567 -4.865 1.00 87.19 88 ILE A N 1
ATOM 700 C CA . ILE A 1 88 ? 2.790 -19.959 -4.445 1.00 87.19 88 ILE A CA 1
ATOM 701 C C . ILE A 1 88 ? 2.710 -20.302 -2.953 1.00 87.19 88 ILE A C 1
ATOM 703 O O . ILE A 1 88 ? 2.827 -19.408 -2.110 1.00 87.19 88 ILE A O 1
ATOM 707 N N . PRO A 1 89 ? 2.434 -21.569 -2.597 1.00 84.25 89 PRO A N 1
ATOM 708 C CA . PRO A 1 89 ? 2.322 -21.972 -1.202 1.00 84.25 89 PRO A CA 1
ATOM 709 C C . PRO A 1 89 ? 3.696 -21.979 -0.520 1.00 84.25 89 PRO A C 1
ATOM 711 O O . PRO A 1 89 ? 4.694 -22.382 -1.114 1.00 84.25 89 PRO A O 1
ATOM 714 N N . GLN A 1 90 ? 3.738 -21.561 0.746 1.00 83.50 90 GLN A N 1
ATOM 715 C CA . GLN A 1 90 ? 4.884 -21.762 1.638 1.00 83.50 90 GLN A CA 1
ATOM 716 C C . GLN A 1 90 ? 4.633 -22.944 2.577 1.00 83.50 90 GLN A C 1
ATOM 718 O O . GLN A 1 90 ? 5.497 -23.796 2.768 1.00 83.50 90 GLN A O 1
ATOM 723 N N . THR A 1 91 ? 3.440 -22.990 3.167 1.00 83.06 91 THR A N 1
ATOM 724 C CA . THR A 1 91 ? 2.948 -24.087 4.006 1.00 83.06 91 THR A CA 1
ATOM 725 C C . THR A 1 91 ? 1.499 -24.392 3.618 1.00 83.06 91 THR A C 1
ATOM 727 O O . THR A 1 91 ? 0.962 -23.786 2.692 1.00 83.06 91 THR A O 1
ATOM 730 N N . LYS A 1 92 ? 0.838 -25.320 4.323 1.00 76.31 92 LYS A N 1
ATOM 731 C CA . LYS A 1 92 ? -0.601 -25.574 4.126 1.00 76.31 92 LYS A CA 1
ATOM 732 C C . LYS A 1 92 ? -1.485 -24.368 4.466 1.00 76.31 92 LYS A C 1
ATOM 734 O O . LYS A 1 92 ? -2.607 -24.309 3.985 1.00 76.31 92 LYS A O 1
ATOM 739 N N . GLU A 1 93 ? -0.977 -23.445 5.281 1.00 73.88 93 GLU A N 1
ATOM 740 C CA . GLU A 1 93 ? -1.731 -22.310 5.828 1.00 73.88 93 GLU A CA 1
ATOM 741 C C . GLU A 1 93 ? -1.142 -20.952 5.421 1.00 73.88 93 GLU A C 1
ATOM 743 O O . GLU A 1 93 ? -1.711 -19.910 5.725 1.00 73.88 93 GLU A O 1
ATOM 748 N N . ARG A 1 94 ? 0.018 -20.926 4.756 1.00 79.88 94 ARG A N 1
ATOM 749 C CA . ARG A 1 94 ? 0.683 -19.681 4.358 1.00 79.88 94 ARG A CA 1
ATOM 750 C C . ARG A 1 94 ? 1.051 -19.710 2.889 1.00 79.88 94 ARG A C 1
ATOM 752 O O . ARG A 1 94 ? 1.647 -20.676 2.409 1.00 79.88 94 ARG A O 1
ATOM 759 N N . TYR A 1 95 ? 0.775 -18.607 2.206 1.00 83.44 95 TYR A N 1
ATOM 760 C CA . TYR A 1 95 ? 1.131 -18.382 0.809 1.00 83.44 95 TYR A CA 1
ATOM 761 C C . TYR A 1 95 ? 2.156 -17.258 0.722 1.00 83.44 95 TYR A C 1
ATOM 763 O O . TYR A 1 95 ? 2.031 -16.250 1.406 1.00 83.44 95 TYR A O 1
ATOM 771 N N . ILE A 1 96 ? 3.166 -17.432 -0.129 1.00 84.50 96 ILE A N 1
ATOM 772 C CA . ILE A 1 96 ? 4.144 -16.382 -0.445 1.00 84.50 96 ILE A CA 1
ATOM 773 C C . ILE A 1 96 ? 3.481 -15.299 -1.295 1.00 84.50 96 ILE A C 1
ATOM 775 O O . ILE A 1 96 ? 3.728 -14.112 -1.118 1.00 84.50 96 ILE A O 1
ATOM 779 N N . SER A 1 97 ? 2.677 -15.734 -2.261 1.00 88.69 97 SER A N 1
ATOM 780 C CA . SER A 1 97 ? 1.981 -14.879 -3.208 1.00 88.69 97 SER A CA 1
ATOM 781 C C . SER A 1 97 ? 0.862 -15.671 -3.867 1.00 88.69 97 SER A C 1
ATOM 783 O O . SER A 1 97 ? 0.904 -16.905 -3.954 1.00 88.69 97 SER A O 1
ATOM 785 N N . PHE A 1 98 ? -0.128 -14.952 -4.371 1.00 89.56 98 PHE A N 1
ATOM 786 C CA . PHE A 1 98 ? -1.099 -15.488 -5.301 1.00 89.56 98 PHE A CA 1
ATOM 787 C C . PHE A 1 98 ? -1.329 -14.508 -6.440 1.00 89.56 98 PHE A C 1
ATOM 789 O O . PHE A 1 98 ? -1.077 -13.309 -6.334 1.00 89.56 98 PHE A O 1
ATOM 796 N N . SER A 1 99 ? -1.749 -15.038 -7.578 1.00 91.75 99 SER A N 1
ATOM 797 C CA . SER A 1 99 ? -2.012 -14.260 -8.776 1.00 91.75 99 SER A CA 1
ATOM 798 C C . SER A 1 99 ? -3.324 -14.673 -9.417 1.00 91.75 99 SER A C 1
ATOM 800 O O . SER A 1 99 ? -3.725 -15.836 -9.333 1.00 91.75 99 SER A O 1
ATOM 802 N N . LYS A 1 100 ? -3.976 -13.729 -10.085 1.00 92.44 100 LYS A N 1
ATOM 803 C CA . LYS A 1 100 ? -5.228 -13.937 -10.801 1.00 92.44 100 LYS A CA 1
ATOM 804 C C . LYS A 1 100 ? -5.117 -13.362 -12.200 1.00 92.44 100 LYS A C 1
ATOM 806 O O . LYS A 1 100 ? -5.018 -12.153 -12.389 1.00 92.44 100 LYS A O 1
ATOM 811 N N . ILE A 1 101 ? -5.209 -14.261 -13.169 1.00 91.50 101 ILE A N 1
ATOM 812 C CA . ILE A 1 101 ? -5.341 -13.924 -14.580 1.00 91.50 101 ILE A CA 1
ATOM 813 C C . ILE A 1 101 ? -6.821 -13.670 -14.837 1.00 91.50 101 ILE A C 1
ATOM 815 O O . ILE A 1 101 ? -7.646 -14.532 -14.525 1.00 91.50 101 ILE A O 1
ATOM 819 N N . VAL A 1 102 ? -7.154 -12.502 -15.380 1.00 91.12 102 VAL A N 1
ATOM 820 C CA . VAL A 1 102 ? -8.544 -12.113 -15.648 1.00 91.12 102 VAL A CA 1
ATOM 821 C C . VAL A 1 102 ? -8.917 -12.590 -17.049 1.00 91.12 102 VAL A C 1
ATOM 823 O O . VAL A 1 102 ? -8.299 -12.182 -18.034 1.00 91.12 102 VAL A O 1
ATOM 826 N N . GLU A 1 103 ? -9.919 -13.467 -17.147 1.00 91.50 103 GLU A N 1
ATOM 827 C CA . GLU A 1 103 ? -10.380 -13.985 -18.440 1.00 91.50 103 GLU A CA 1
ATOM 828 C C . GLU A 1 103 ? 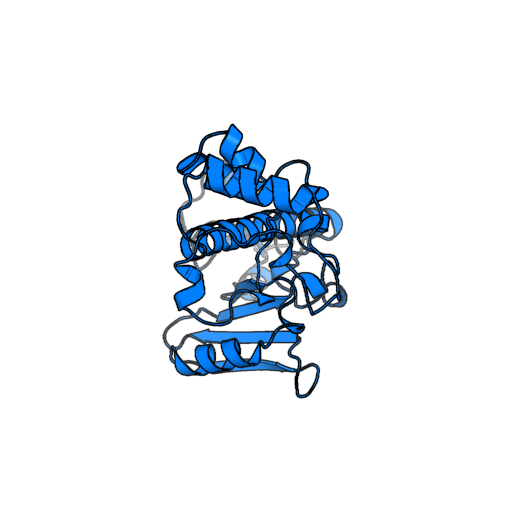-10.890 -12.850 -19.341 1.00 91.50 103 GLU A C 1
ATOM 830 O O . GLU A 1 103 ? -11.590 -11.948 -18.885 1.00 91.50 103 GLU A O 1
ATOM 835 N N . GLY A 1 104 ? -10.534 -12.896 -20.627 1.00 89.31 104 GLY A N 1
ATOM 836 C CA . GLY A 1 104 ? -10.895 -11.854 -21.593 1.00 89.31 104 GLY A CA 1
ATOM 837 C C . GLY A 1 104 ? -9.998 -10.613 -21.556 1.00 89.31 104 GLY A C 1
ATOM 838 O O . GLY A 1 104 ? -10.257 -9.667 -22.294 1.00 89.31 104 GLY A O 1
ATOM 839 N N . THR A 1 105 ? -8.936 -10.610 -20.744 1.00 88.94 105 THR A N 1
ATOM 840 C CA . THR A 1 105 ? -7.932 -9.539 -20.725 1.00 88.94 105 THR A CA 1
ATOM 841 C C . THR A 1 105 ? -6.518 -10.109 -20.810 1.00 88.94 105 THR A C 1
ATOM 843 O O . THR A 1 105 ? -6.296 -11.296 -20.575 1.00 88.94 105 THR A O 1
ATOM 846 N N . GLU A 1 106 ? -5.546 -9.247 -21.097 1.00 86.12 106 GLU A N 1
ATOM 847 C CA . GLU A 1 106 ? -4.127 -9.606 -21.025 1.00 86.12 106 GLU A CA 1
ATOM 848 C C . GLU A 1 106 ? -3.553 -9.444 -19.606 1.00 86.12 106 GLU A C 1
ATOM 850 O O . GLU A 1 106 ? -2.382 -9.740 -19.396 1.00 86.12 106 GLU A O 1
ATOM 855 N N . PHE A 1 107 ? -4.344 -8.972 -18.633 1.00 90.44 107 PHE A N 1
ATOM 856 C CA . PHE A 1 107 ? -3.851 -8.578 -17.316 1.00 90.44 107 PHE A CA 1
ATOM 857 C C . PHE A 1 107 ? -3.857 -9.715 -16.290 1.00 90.44 107 PHE A C 1
ATOM 859 O O . PHE A 1 107 ? -4.769 -10.544 -16.204 1.00 90.44 107 PHE A O 1
ATOM 866 N N . ASN A 1 108 ? -2.825 -9.698 -15.451 1.00 91.50 108 ASN A N 1
ATOM 867 C CA . ASN A 1 108 ? -2.664 -10.571 -14.302 1.00 91.50 108 ASN A CA 1
ATOM 868 C C . ASN A 1 108 ? -2.464 -9.728 -13.041 1.00 91.50 108 ASN A C 1
ATOM 870 O O . ASN A 1 108 ? -1.515 -8.957 -12.968 1.00 91.50 108 ASN A O 1
ATOM 874 N N . PHE A 1 109 ? -3.296 -9.907 -12.025 1.00 92.38 109 PHE A N 1
ATOM 875 C CA . PHE A 1 109 ? -3.044 -9.317 -10.714 1.00 92.38 109 PHE A CA 1
ATOM 876 C C . PHE A 1 109 ? -2.120 -10.231 -9.926 1.00 92.38 109 PHE A C 1
ATOM 878 O O . PHE A 1 109 ? -2.405 -11.421 -9.808 1.00 92.38 109 PHE A O 1
ATOM 885 N N . ARG A 1 110 ? -1.027 -9.702 -9.381 1.00 92.69 110 ARG A N 1
ATOM 886 C CA . ARG A 1 110 ? -0.105 -10.437 -8.508 1.00 92.69 110 ARG A CA 1
ATOM 887 C C . ARG A 1 110 ? -0.085 -9.781 -7.143 1.00 92.69 110 ARG A C 1
ATOM 889 O O . ARG A 1 110 ? 0.309 -8.630 -7.038 1.00 92.69 110 ARG A O 1
ATOM 896 N N . LEU A 1 111 ? -0.458 -10.525 -6.112 1.00 92.44 111 LEU A N 1
ATOM 897 C CA . LEU A 1 111 ? -0.446 -10.042 -4.740 1.00 92.44 111 LEU A CA 1
ATOM 898 C C . LEU A 1 111 ? 0.891 -10.393 -4.099 1.00 92.44 111 LEU A C 1
ATOM 900 O O . LEU A 1 111 ? 1.264 -11.569 -4.065 1.00 92.44 111 LEU A O 1
ATOM 904 N N . ILE A 1 112 ? 1.618 -9.385 -3.626 1.00 93.00 112 ILE A N 1
ATOM 905 C CA . ILE A 1 112 ? 2.901 -9.555 -2.939 1.00 93.00 112 ILE A CA 1
ATOM 906 C C . ILE A 1 112 ? 2.839 -8.993 -1.524 1.00 93.00 112 ILE A C 1
ATOM 908 O O . ILE A 1 112 ? 2.047 -8.102 -1.217 1.00 93.00 112 ILE A O 1
ATOM 912 N N . ASP A 1 113 ? 3.696 -9.535 -0.667 1.00 93.00 113 ASP A N 1
ATOM 913 C CA . ASP A 1 113 ? 3.792 -9.156 0.734 1.00 93.00 113 ASP A CA 1
ATOM 914 C C . ASP A 1 113 ? 5.014 -8.261 0.958 1.00 93.00 113 ASP A C 1
ATOM 916 O O . ASP A 1 113 ? 6.148 -8.746 0.943 1.00 93.00 113 ASP A O 1
ATOM 920 N N . SER A 1 114 ? 4.806 -6.965 1.201 1.00 95.00 114 SER A N 1
ATOM 921 C CA . SER A 1 114 ? 5.906 -6.023 1.440 1.00 95.00 114 SER A CA 1
ATOM 922 C C . SER A 1 114 ? 6.739 -6.398 2.670 1.00 95.00 114 SER A C 1
ATOM 924 O O . SER A 1 114 ? 7.924 -6.080 2.724 1.00 95.00 114 SER A O 1
ATOM 926 N N . TYR A 1 115 ? 6.162 -7.108 3.650 1.00 93.44 115 TYR A N 1
ATOM 927 C CA . TYR A 1 115 ? 6.883 -7.532 4.856 1.00 93.44 115 TYR A CA 1
ATOM 928 C C . TYR A 1 115 ? 7.995 -8.544 4.534 1.00 93.44 115 TYR A C 1
ATOM 930 O O . TYR A 1 115 ? 8.993 -8.638 5.246 1.00 93.44 115 TYR A O 1
ATOM 938 N N . ARG A 1 116 ? 7.878 -9.266 3.408 1.00 91.12 116 ARG A N 1
ATOM 939 C CA . ARG A 1 116 ? 8.929 -10.166 2.894 1.00 91.12 116 ARG A CA 1
ATOM 940 C C . ARG A 1 116 ? 10.119 -9.424 2.274 1.00 91.12 116 ARG A C 1
ATOM 94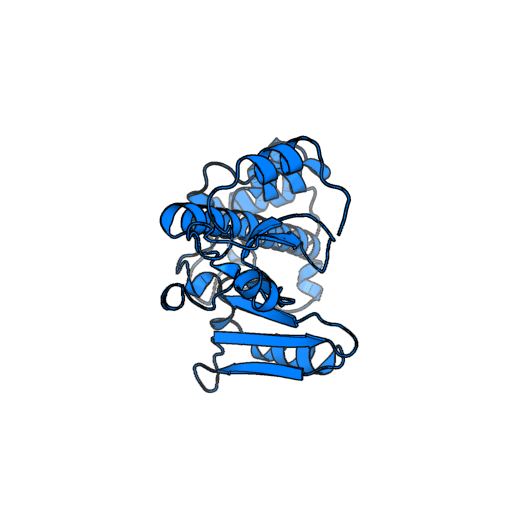2 O O . ARG A 1 116 ? 11.128 -10.061 1.971 1.00 91.12 116 ARG A O 1
ATOM 949 N N . PHE A 1 117 ? 10.002 -8.114 2.078 1.00 93.31 117 PHE A N 1
ATOM 950 C CA . PHE A 1 117 ? 11.084 -7.231 1.641 1.00 93.31 117 PHE A CA 1
ATOM 951 C C . PHE A 1 117 ? 11.603 -6.393 2.810 1.00 93.31 117 PHE A C 1
ATOM 953 O O . PHE A 1 117 ? 12.809 -6.295 3.013 1.00 93.31 117 PHE A O 1
ATOM 960 N N . MET A 1 118 ? 10.680 -5.852 3.608 1.00 94.44 118 MET A N 1
ATOM 961 C CA . MET A 1 118 ? 10.939 -4.947 4.723 1.00 94.44 118 MET A CA 1
ATOM 962 C C . MET A 1 118 ? 10.261 -5.484 5.989 1.00 94.44 118 MET A C 1
ATOM 964 O O . MET A 1 118 ? 9.120 -5.137 6.293 1.00 94.44 118 MET A O 1
ATOM 968 N N . ALA A 1 119 ? 10.960 -6.353 6.723 1.00 94.19 119 ALA A N 1
ATOM 969 C CA . ALA A 1 119 ? 10.436 -7.059 7.898 1.00 94.19 119 ALA A CA 1
ATOM 970 C C . ALA A 1 119 ? 10.359 -6.156 9.149 1.00 94.19 119 ALA A C 1
ATOM 972 O O . ALA A 1 119 ? 11.056 -6.359 10.142 1.00 94.19 119 ALA A O 1
ATOM 973 N N . SER A 1 120 ? 9.532 -5.117 9.082 1.00 95.19 120 SER A N 1
ATOM 974 C CA . SER A 1 120 ? 9.293 -4.135 10.140 1.00 95.19 120 SER A CA 1
ATOM 975 C C . SER A 1 120 ? 7.845 -3.651 10.073 1.00 95.19 120 SER A C 1
ATOM 977 O O . SER A 1 120 ? 7.202 -3.807 9.041 1.00 95.19 120 SER A O 1
ATOM 979 N N . SER A 1 121 ? 7.319 -3.074 11.159 1.00 93.50 121 SER A N 1
ATOM 980 C CA . SER A 1 121 ? 5.976 -2.486 11.144 1.00 93.50 121 SER A CA 1
ATOM 981 C C . SER A 1 121 ? 5.895 -1.314 10.165 1.00 93.50 121 SER A C 1
ATOM 983 O O . SER A 1 121 ? 6.869 -0.575 9.997 1.00 93.50 121 SER A O 1
ATOM 985 N N . LEU A 1 122 ? 4.715 -1.117 9.570 1.00 95.06 122 LEU A N 1
ATOM 986 C CA . LEU A 1 122 ? 4.451 0.020 8.686 1.00 95.06 122 LEU A CA 1
ATOM 987 C C . LEU A 1 122 ? 4.746 1.363 9.366 1.00 95.06 122 LEU A C 1
ATOM 989 O O . LEU A 1 122 ? 5.359 2.217 8.747 1.00 95.06 122 LEU A O 1
ATOM 993 N N . GLU A 1 123 ? 4.375 1.525 10.639 1.00 93.44 123 GLU A N 1
ATOM 994 C CA . GLU A 1 123 ? 4.678 2.732 11.424 1.00 93.44 123 GLU A CA 1
ATOM 995 C C . GLU A 1 123 ? 6.177 3.040 11.440 1.00 93.44 123 GLU A C 1
ATOM 997 O O . GLU A 1 123 ? 6.602 4.145 11.114 1.00 93.44 123 GLU A O 1
ATOM 1002 N N . LYS A 1 124 ? 6.990 2.032 11.771 1.00 95.06 124 LYS A N 1
ATOM 1003 C CA . LYS A 1 124 ? 8.439 2.188 11.839 1.00 95.06 124 LYS A CA 1
ATOM 1004 C C . LYS A 1 124 ? 9.029 2.472 10.461 1.00 95.06 124 LYS A C 1
ATOM 1006 O O . LYS A 1 124 ? 9.923 3.302 10.359 1.00 95.06 124 LYS A O 1
ATOM 1011 N N . LEU A 1 125 ? 8.528 1.815 9.414 1.00 96.44 125 LEU A N 1
ATOM 1012 C CA . LEU A 1 125 ? 8.968 2.082 8.044 1.00 96.44 125 LEU A CA 1
ATOM 1013 C C . LEU A 1 125 ? 8.619 3.510 7.615 1.00 96.44 125 LEU A C 1
ATOM 1015 O O . LEU A 1 125 ? 9.512 4.218 7.171 1.00 96.44 125 LEU A O 1
ATOM 1019 N N . ALA A 1 126 ? 7.375 3.948 7.821 1.00 95.56 126 ALA A N 1
ATOM 1020 C CA . ALA A 1 126 ? 6.915 5.298 7.503 1.00 95.56 126 ALA A CA 1
ATOM 1021 C C . ALA A 1 126 ? 7.715 6.374 8.255 1.00 95.56 126 ALA A C 1
ATOM 1023 O O . ALA A 1 126 ? 8.057 7.397 7.673 1.00 95.56 126 ALA A O 1
ATOM 1024 N N . SER A 1 127 ? 8.100 6.108 9.511 1.00 93.81 127 SER A N 1
ATOM 1025 C CA . SER A 1 127 ? 8.906 7.033 10.324 1.00 93.81 127 SER A CA 1
ATOM 1026 C C . SER A 1 127 ? 10.310 7.315 9.771 1.00 93.81 127 SER A C 1
ATOM 1028 O O . SER A 1 127 ? 10.944 8.279 10.192 1.00 93.81 127 SER A O 1
ATOM 1030 N N . TYR A 1 128 ? 10.810 6.480 8.853 1.00 94.00 128 TYR A N 1
ATOM 1031 C CA . TYR A 1 128 ? 12.111 6.676 8.212 1.00 94.00 128 TYR A CA 1
ATOM 1032 C C . TYR A 1 128 ? 12.050 7.537 6.951 1.00 94.00 128 TYR A C 1
ATOM 1034 O O . TYR A 1 128 ? 13.105 7.937 6.460 1.00 94.00 128 TYR A O 1
ATOM 1042 N N . LEU A 1 129 ? 10.860 7.818 6.416 1.00 94.62 129 LEU A N 1
ATOM 1043 C CA . LEU A 1 129 ? 10.731 8.680 5.249 1.00 94.62 129 LEU A CA 1
ATOM 1044 C C . LEU A 1 129 ? 10.759 10.146 5.673 1.00 94.62 129 LEU A C 1
ATOM 1046 O O . LEU A 1 129 ? 9.984 10.579 6.520 1.00 94.62 129 LEU A O 1
ATOM 1050 N N . GLU A 1 130 ? 11.621 10.927 5.022 1.00 89.25 130 GLU A N 1
ATOM 1051 C CA . GLU A 1 130 ? 11.644 12.384 5.190 1.00 89.25 130 GLU A CA 1
ATOM 1052 C C . GLU A 1 130 ? 10.388 13.044 4.609 1.00 89.25 130 GLU A C 1
ATOM 1054 O O . GLU A 1 130 ? 9.952 14.090 5.089 1.00 89.25 130 GLU A O 1
ATOM 1059 N N . LYS A 1 131 ? 9.812 12.437 3.563 1.00 91.06 131 LYS A N 1
ATOM 1060 C CA . LYS A 1 131 ? 8.639 12.951 2.863 1.00 91.06 131 LYS A CA 1
ATOM 1061 C C . LYS A 1 131 ? 7.699 11.825 2.450 1.00 91.06 131 LYS A C 1
ATOM 1063 O O . LYS A 1 131 ? 8.129 10.842 1.853 1.00 91.06 131 LYS A O 1
ATOM 1068 N N . LEU A 1 132 ? 6.411 12.031 2.703 1.00 95.44 132 LEU A N 1
ATOM 1069 C CA . LEU A 1 132 ? 5.319 11.136 2.321 1.00 95.44 132 LEU A CA 1
ATOM 1070 C C . LEU A 1 132 ? 4.553 11.771 1.155 1.00 95.44 132 LEU A C 1
ATOM 1072 O O . LEU A 1 132 ? 3.459 12.295 1.330 1.00 95.44 132 LEU A O 1
ATOM 1076 N N . SER A 1 133 ? 5.187 11.849 -0.019 1.00 95.88 133 SER A N 1
ATOM 1077 C CA . SER A 1 133 ? 4.686 12.670 -1.133 1.00 95.88 133 SER A CA 1
ATOM 1078 C C . SER A 1 133 ? 3.329 12.200 -1.658 1.00 95.88 133 SER A C 1
ATOM 1080 O O . SER A 1 133 ? 2.533 13.032 -2.093 1.00 95.88 133 SER A O 1
ATOM 1082 N N . ILE A 1 134 ? 3.077 10.890 -1.643 1.00 97.25 134 ILE A N 1
ATOM 1083 C CA . ILE A 1 134 ? 1.816 10.304 -2.102 1.00 97.25 134 ILE A CA 1
ATOM 1084 C C . ILE A 1 134 ? 0.728 10.600 -1.074 1.00 97.25 134 ILE A C 1
ATOM 1086 O O . ILE A 1 134 ? -0.305 11.159 -1.436 1.00 97.25 134 ILE A O 1
ATOM 1090 N N . ALA A 1 135 ? 0.970 10.295 0.203 1.00 96.75 135 ALA A N 1
ATOM 1091 C CA . ALA A 1 135 ? 0.015 10.564 1.270 1.00 96.75 135 ALA A CA 1
ATOM 1092 C C . ALA A 1 135 ? -0.299 12.061 1.388 1.00 96.75 135 ALA A C 1
ATOM 1094 O O . ALA A 1 135 ? -1.466 12.436 1.407 1.00 96.75 135 ALA A O 1
ATOM 1095 N N . GLU A 1 136 ? 0.719 12.928 1.400 1.00 96.25 136 GLU A N 1
ATOM 1096 C CA . GLU A 1 136 ? 0.544 14.386 1.422 1.00 96.25 136 GLU A CA 1
ATOM 1097 C C . GLU A 1 136 ? -0.274 14.869 0.223 1.00 96.25 136 GLU A C 1
ATOM 1099 O O . GLU A 1 136 ? -1.222 15.631 0.402 1.00 96.25 136 GLU A O 1
ATOM 1104 N N . GLY A 1 137 ? 0.071 14.411 -0.985 1.00 96.81 137 GLY A N 1
ATOM 1105 C CA . GLY A 1 137 ? -0.622 14.798 -2.209 1.00 96.81 137 GLY A CA 1
ATOM 1106 C C . GLY A 1 137 ? -2.096 14.400 -2.200 1.00 96.81 137 GLY A C 1
ATOM 1107 O O . GLY A 1 137 ? -2.939 15.217 -2.554 1.00 96.81 137 GLY A O 1
ATOM 1108 N N . GLU A 1 138 ? -2.409 13.182 -1.755 1.00 97.19 138 GLU A N 1
ATOM 1109 C CA . GLU A 1 138 ? -3.781 12.669 -1.691 1.00 97.19 138 GLU A CA 1
ATOM 1110 C C . GLU A 1 138 ? -4.596 13.296 -0.552 1.00 97.19 138 GLU A C 1
ATOM 1112 O O . GLU A 1 138 ? -5.780 13.579 -0.722 1.00 97.19 138 GLU A O 1
ATOM 1117 N N . PHE A 1 139 ? -3.991 13.545 0.611 1.00 96.50 139 PHE A N 1
ATOM 1118 C CA . PHE A 1 139 ? -4.695 14.152 1.741 1.00 96.50 139 PHE A CA 1
ATOM 1119 C C . PHE A 1 139 ? -4.965 15.638 1.548 1.00 96.50 139 PHE A C 1
ATOM 1121 O O . PHE A 1 139 ? -6.036 16.100 1.927 1.00 96.50 139 PHE A O 1
ATOM 1128 N N . GLN A 1 140 ? -4.062 16.377 0.905 1.00 95.75 140 GLN A N 1
ATOM 1129 C CA . GLN A 1 140 ? -4.246 17.811 0.650 1.00 95.75 140 GLN A CA 1
ATOM 1130 C C . GLN A 1 140 ? -5.355 18.121 -0.368 1.00 95.75 140 GLN A C 1
ATOM 1132 O O . GLN A 1 140 ? -5.737 19.283 -0.513 1.00 95.75 140 GLN A O 1
ATOM 1137 N N . LEU A 1 141 ? -5.888 17.111 -1.067 1.00 95.31 141 LEU A N 1
ATOM 1138 C CA . LEU A 1 141 ? -7.082 17.267 -1.905 1.00 95.31 141 LEU A CA 1
ATOM 1139 C C . LEU A 1 141 ? -8.342 17.498 -1.064 1.00 95.31 141 LEU A C 1
ATOM 1141 O O . LEU A 1 141 ? -9.208 18.275 -1.465 1.00 95.31 141 LEU A O 1
ATOM 1145 N N . ASP A 1 142 ? -8.419 16.834 0.091 1.00 94.88 142 ASP A N 1
ATOM 1146 C CA . ASP A 1 142 ? -9.616 16.778 0.933 1.00 94.88 142 ASP A CA 1
ATOM 1147 C C . ASP A 1 142 ? -9.439 17.537 2.263 1.00 94.88 142 ASP A C 1
ATOM 1149 O O . ASP A 1 142 ? -10.424 17.952 2.876 1.00 94.88 142 ASP A O 1
ATOM 1153 N N . TYR A 1 143 ? -8.195 17.725 2.722 1.00 96.31 143 TYR A N 1
ATOM 1154 C CA . TYR A 1 143 ? -7.867 18.148 4.084 1.00 96.31 143 TYR A CA 1
ATOM 1155 C C . TYR A 1 143 ? -6.868 19.306 4.146 1.00 96.31 143 TYR A C 1
ATOM 1157 O O . TYR A 1 143 ? -6.071 19.555 3.242 1.00 96.31 143 TYR A O 1
ATOM 1165 N N . THR A 1 144 ? -6.894 20.017 5.272 1.00 97.00 144 THR A N 1
ATOM 1166 C CA . THR A 1 144 ? -5.940 21.090 5.580 1.00 97.00 144 THR A CA 1
ATOM 1167 C C . THR A 1 144 ? -4.537 20.544 5.858 1.00 97.00 144 THR A C 1
ATOM 1169 O O . THR A 1 144 ? -4.350 19.354 6.123 1.00 97.00 144 THR A O 1
ATOM 1172 N N . THR A 1 145 ? -3.531 21.423 5.850 1.00 95.38 145 THR A N 1
ATOM 1173 C CA . THR A 1 145 ? -2.155 21.056 6.218 1.00 95.38 145 THR A CA 1
ATOM 1174 C C . THR A 1 145 ? -2.084 20.468 7.627 1.00 95.38 145 THR A C 1
ATOM 1176 O O . THR A 1 145 ? -1.498 19.407 7.800 1.00 95.38 145 THR A O 1
ATOM 1179 N N . ASP A 1 146 ? -2.740 21.090 8.610 1.00 96.00 146 ASP A N 1
ATOM 1180 C CA . ASP A 1 146 ? -2.710 20.627 10.005 1.00 96.00 146 ASP A CA 1
ATOM 1181 C C . ASP A 1 146 ? -3.356 19.242 10.162 1.00 96.00 146 ASP A C 1
ATOM 1183 O O . ASP A 1 146 ? -2.819 18.371 10.847 1.00 96.00 146 ASP A O 1
ATOM 1187 N N . GLN A 1 147 ? -4.477 19.002 9.473 1.00 96.94 147 GLN A N 1
ATOM 1188 C CA . GLN A 1 147 ? -5.093 17.675 9.391 1.00 96.94 147 GLN A CA 1
ATOM 1189 C C . GLN A 1 147 ? -4.158 16.663 8.717 1.00 96.94 147 GLN A C 1
ATOM 1191 O O . GLN A 1 147 ? -4.015 15.542 9.195 1.00 96.94 147 GLN A O 1
ATOM 1196 N N . THR A 1 148 ? -3.492 17.058 7.632 1.00 96.25 148 THR A N 1
ATOM 1197 C CA . THR A 1 148 ? -2.556 16.191 6.903 1.00 96.25 148 THR A CA 1
ATOM 1198 C C . THR A 1 148 ? -1.375 15.776 7.780 1.00 96.25 148 THR A C 1
ATOM 1200 O O . THR A 1 148 ? -0.994 14.609 7.754 1.00 96.25 148 THR A O 1
ATOM 1203 N N . GLU A 1 149 ? -0.827 16.679 8.602 1.00 95.06 149 GLU A N 1
ATOM 1204 C CA . GLU A 1 149 ? 0.250 16.344 9.547 1.00 95.06 149 GLU A CA 1
ATOM 1205 C C . GLU A 1 149 ? -0.168 15.250 10.540 1.00 95.06 149 GLU A C 1
ATOM 1207 O O . GLU A 1 149 ? 0.637 14.375 10.861 1.00 95.06 149 GLU A O 1
ATOM 1212 N N . LEU A 1 150 ? -1.435 15.231 10.974 1.00 96.62 150 LEU A N 1
ATOM 1213 C CA . LEU A 1 150 ? -1.947 14.156 11.831 1.00 96.62 150 LEU A CA 1
ATOM 1214 C C . LEU A 1 150 ? -1.945 12.792 11.124 1.00 96.62 150 LEU A C 1
ATOM 1216 O O . LEU A 1 150 ? -1.763 11.775 11.785 1.00 96.62 150 LEU A O 1
ATOM 1220 N N . LEU A 1 151 ? -2.110 12.750 9.799 1.00 96.31 151 LEU A N 1
ATOM 1221 C CA . LEU A 1 151 ? -2.192 11.504 9.023 1.00 96.31 151 LEU A CA 1
ATOM 1222 C C . LEU A 1 151 ? -0.833 10.985 8.529 1.00 96.31 151 LEU A C 1
ATOM 1224 O O . LEU A 1 151 ? -0.764 9.902 7.951 1.00 96.31 151 LEU A O 1
ATOM 1228 N N . LYS A 1 152 ? 0.263 11.713 8.770 1.00 93.00 152 LYS A N 1
ATOM 1229 C CA . LYS A 1 152 ? 1.625 11.229 8.471 1.00 93.00 152 LYS A CA 1
ATOM 1230 C C . LYS A 1 152 ? 2.087 10.132 9.425 1.00 93.00 152 LYS A C 1
ATOM 1232 O O . LYS A 1 152 ? 2.999 9.368 9.111 1.00 93.00 152 LYS A O 1
ATOM 1237 N N . ARG A 1 153 ? 1.460 10.051 10.597 1.00 90.75 153 ARG A N 1
ATOM 1238 C CA . ARG A 1 153 ? 1.658 8.975 11.563 1.00 90.75 153 ARG A CA 1
ATOM 1239 C C . ARG A 1 153 ? 0.605 7.895 11.336 1.00 90.75 153 ARG A C 1
ATOM 1241 O O . ARG A 1 153 ? -0.566 8.183 11.105 1.00 90.75 153 ARG A O 1
ATOM 1248 N N . LYS A 1 154 ? 1.017 6.632 11.460 1.00 91.50 154 LYS A N 1
ATOM 1249 C CA . LYS A 1 154 ? 0.080 5.508 11.492 1.00 91.50 154 LYS A CA 1
ATOM 1250 C C . LYS A 1 154 ? -0.848 5.648 12.706 1.00 91.50 154 LYS A C 1
ATOM 1252 O O . LYS A 1 154 ? -0.376 5.745 13.835 1.00 91.50 154 LYS A O 1
ATOM 1257 N N . GLY A 1 155 ? -2.157 5.628 12.464 1.00 91.56 155 GLY A N 1
ATOM 1258 C CA . GLY A 1 155 ? -3.159 5.654 13.528 1.00 91.56 155 GLY A CA 1
ATOM 1259 C C . GLY A 1 155 ? -3.241 4.337 14.307 1.00 91.56 155 GLY A C 1
ATOM 1260 O O . GLY A 1 155 ? -2.562 3.351 14.012 1.00 91.56 155 GLY A O 1
ATOM 1261 N N . VAL A 1 156 ? -4.148 4.290 15.276 1.00 91.69 156 VAL A N 1
ATOM 1262 C CA . VAL A 1 156 ? -4.466 3.090 16.061 1.00 91.69 156 VAL A CA 1
ATOM 1263 C C . VAL A 1 156 ? -5.918 2.715 15.847 1.00 91.69 156 VAL A C 1
ATOM 1265 O O . VAL A 1 156 ? -6.769 3.590 15.806 1.00 91.69 156 VAL A O 1
ATOM 1268 N N . PHE A 1 157 ? -6.221 1.422 15.722 1.00 92.31 157 PHE A N 1
ATOM 1269 C CA . PHE A 1 157 ? -7.594 0.970 15.506 1.00 92.31 157 PHE A CA 1
ATOM 1270 C C . PHE A 1 157 ? -8.024 -0.062 16.565 1.00 92.31 157 PHE A C 1
ATOM 1272 O O . PHE A 1 157 ? -7.269 -1.004 16.831 1.00 92.31 157 PHE A O 1
ATOM 1279 N N . PRO A 1 158 ? -9.216 0.083 17.181 1.00 92.19 158 PRO A N 1
ATOM 1280 C CA . PRO A 1 158 ? -9.707 -0.780 18.260 1.00 92.19 158 PRO A CA 1
ATOM 1281 C C . PRO A 1 158 ? -10.161 -2.179 17.792 1.00 92.19 158 PRO A C 1
ATOM 1283 O O . PRO A 1 158 ? -11.307 -2.561 18.017 1.00 92.19 158 PRO A O 1
ATOM 1286 N N . TYR A 1 159 ? -9.293 -2.981 17.166 1.00 89.25 159 TYR A N 1
ATOM 1287 C CA . TYR A 1 159 ? -9.669 -4.285 16.585 1.00 89.25 159 TYR A CA 1
ATOM 1288 C C . TYR A 1 159 ? -10.440 -5.203 17.549 1.00 89.25 159 TYR A C 1
ATOM 1290 O O . TYR A 1 159 ? -11.488 -5.729 17.186 1.00 89.25 159 TYR A O 1
ATOM 1298 N N . ASP A 1 160 ? -9.970 -5.350 18.792 1.00 90.62 160 ASP A N 1
ATOM 1299 C CA . ASP A 1 160 ? -10.606 -6.209 19.803 1.00 90.62 160 ASP A CA 1
ATOM 1300 C C . ASP A 1 160 ? -11.975 -5.706 20.284 1.00 90.62 160 ASP A C 1
ATOM 1302 O O . ASP A 1 160 ? -12.795 -6.493 20.769 1.00 90.62 160 ASP A O 1
ATOM 1306 N N . TYR A 1 161 ? -12.225 -4.401 20.170 1.00 93.31 161 TYR A N 1
ATOM 1307 C CA . TYR A 1 161 ? -13.507 -3.791 20.514 1.00 93.31 161 TYR A CA 1
ATOM 1308 C C . TYR A 1 161 ? -14.555 -4.042 19.422 1.00 93.31 161 TYR A C 1
ATOM 1310 O O . TYR A 1 161 ? -15.738 -4.228 19.732 1.00 93.31 161 TYR A O 1
ATOM 1318 N N . ILE A 1 162 ? -14.131 -4.073 18.149 1.00 93.25 162 ILE A N 1
ATOM 1319 C CA . ILE A 1 162 ? -14.997 -4.314 16.986 1.00 93.25 162 ILE A CA 1
ATOM 1320 C C . ILE A 1 162 ? -15.386 -5.797 16.924 1.00 93.25 162 ILE A C 1
ATOM 1322 O O . ILE A 1 162 ? -14.860 -6.597 16.158 1.00 93.25 162 ILE A O 1
ATOM 1326 N N . SER A 1 163 ? -16.354 -6.165 17.757 1.00 93.12 163 SER A N 1
ATOM 1327 C CA . SER A 1 163 ? -16.899 -7.527 17.840 1.00 93.12 163 SER A CA 1
ATOM 1328 C C . SER A 1 163 ? -18.060 -7.781 16.873 1.00 93.12 163 SER A C 1
ATOM 1330 O O . SER A 1 163 ? -18.380 -8.932 16.578 1.00 93.12 163 SER A O 1
ATOM 1332 N N . CYS A 1 164 ? -18.703 -6.724 16.372 1.00 94.12 164 CYS A N 1
ATOM 1333 C CA . CYS A 1 164 ? -19.772 -6.793 15.380 1.00 94.12 164 CYS A CA 1
ATOM 1334 C C . CYS A 1 164 ? -19.887 -5.476 14.598 1.00 94.12 164 CYS A C 1
ATOM 1336 O O . CYS A 1 164 ? -19.360 -4.446 15.015 1.00 94.12 164 CYS A O 1
ATOM 1338 N N . PHE A 1 165 ? -20.625 -5.486 13.484 1.00 94.81 165 PHE A N 1
ATOM 1339 C CA . PHE A 1 165 ? -20.830 -4.295 12.650 1.00 94.81 165 PHE A CA 1
ATOM 1340 C C . PHE A 1 165 ? -21.525 -3.138 13.376 1.00 94.81 165 PHE A C 1
ATOM 1342 O O . PHE A 1 165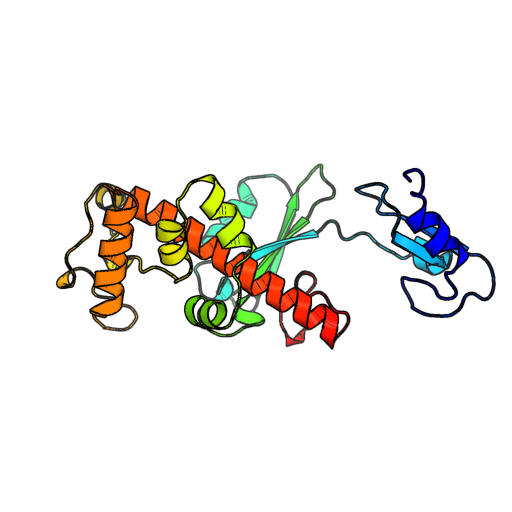 ? -21.278 -1.984 13.042 1.00 94.81 165 PHE A O 1
ATOM 1349 N N . ASP A 1 166 ? -22.363 -3.410 14.379 1.00 97.38 166 ASP A N 1
ATOM 1350 C CA . ASP A 1 166 ? -23.017 -2.338 15.136 1.00 97.38 166 ASP A CA 1
ATOM 1351 C C . ASP A 1 166 ? -22.021 -1.513 15.958 1.00 97.38 166 ASP A C 1
ATOM 1353 O O . ASP A 1 166 ? -22.251 -0.320 16.148 1.00 97.38 166 ASP A O 1
ATOM 1357 N N . LYS A 1 167 ? -20.867 -2.087 16.337 1.00 96.88 167 LYS A N 1
ATOM 1358 C CA . LYS A 1 167 ? -19.777 -1.337 16.981 1.00 96.88 167 LYS A CA 1
ATOM 1359 C C . LYS A 1 167 ? -19.223 -0.223 16.103 1.00 96.88 167 LYS A C 1
ATOM 1361 O O . LYS A 1 167 ? -18.787 0.787 16.636 1.00 96.88 167 LYS A O 1
ATOM 1366 N N . LEU A 1 168 ? -19.291 -0.350 14.777 1.00 97.06 168 LEU A N 1
ATOM 1367 C CA . LEU A 1 168 ? -18.835 0.705 13.868 1.00 97.06 168 LEU A CA 1
ATOM 1368 C C . LEU A 1 168 ? -19.709 1.965 13.936 1.00 97.06 168 LEU A C 1
ATOM 1370 O O . LEU A 1 168 ? -19.266 3.022 13.515 1.00 97.06 168 LEU A O 1
ATOM 1374 N N . LYS A 1 169 ? -20.930 1.879 14.474 1.00 97.94 169 LYS A N 1
ATOM 1375 C CA . LYS A 1 169 ? -21.824 3.035 14.656 1.00 97.94 169 LYS A CA 1
ATOM 1376 C C . LYS A 1 169 ? -21.590 3.757 15.985 1.00 97.94 169 LYS A C 1
ATOM 1378 O O . LYS A 1 169 ? -22.221 4.779 16.237 1.00 97.94 169 LYS A O 1
ATOM 1383 N N . GLU A 1 170 ? -20.753 3.200 16.857 1.00 97.56 170 GLU A N 1
ATOM 1384 C CA . GLU A 1 170 ? -20.440 3.786 18.157 1.00 97.56 170 GLU A CA 1
ATOM 1385 C C . GLU A 1 170 ? -19.353 4.865 18.035 1.00 97.56 170 GLU A C 1
ATOM 1387 O O . GLU A 1 170 ? -18.665 4.976 17.018 1.00 97.56 170 GLU A O 1
ATOM 1392 N N . THR A 1 171 ? -19.211 5.663 19.093 1.00 97.19 171 THR A N 1
ATOM 1393 C CA . THR A 1 171 ? -18.158 6.678 19.225 1.00 97.19 171 THR A CA 1
ATOM 1394 C C . THR A 1 171 ? -16.819 6.054 19.642 1.00 97.19 171 THR A C 1
ATOM 1396 O O . THR A 1 171 ? -16.738 4.847 19.887 1.00 97.19 171 THR A O 1
ATOM 1399 N N . LEU A 1 172 ? -15.768 6.871 19.742 1.00 95.81 172 LEU A N 1
ATOM 1400 C CA . LEU A 1 172 ? -14.444 6.434 20.173 1.00 95.81 172 LEU A CA 1
ATOM 1401 C C . LEU A 1 172 ? -14.522 5.803 21.582 1.00 95.81 172 LEU A C 1
ATOM 1403 O O . LEU A 1 172 ? -14.962 6.477 22.520 1.00 95.81 172 LEU A O 1
ATOM 1407 N N . PRO A 1 173 ? -14.114 4.530 21.758 1.00 95.00 173 PRO A N 1
ATOM 1408 C CA . PRO A 1 173 ? -14.139 3.859 23.054 1.00 95.00 173 PRO A CA 1
ATOM 1409 C C . PRO A 1 173 ? -13.202 4.530 24.052 1.00 95.00 173 PRO A C 1
ATOM 1411 O O . PRO A 1 173 ? -12.235 5.187 23.662 1.00 95.00 173 PRO A O 1
ATOM 1414 N N . THR A 1 174 ? -13.436 4.314 25.347 1.00 94.50 174 THR A N 1
ATOM 1415 C CA . THR A 1 174 ? -12.495 4.794 26.363 1.00 94.50 174 THR A CA 1
ATOM 1416 C C . THR A 1 174 ? -11.170 4.036 26.281 1.00 94.50 174 THR A C 1
ATOM 1418 O O . THR A 1 174 ? -11.098 2.912 25.772 1.00 94.50 174 THR A O 1
ATOM 1421 N N . LYS A 1 175 ? -10.103 4.627 26.828 1.00 93.75 175 LYS A N 1
ATOM 1422 C CA . LYS A 1 175 ? -8.758 4.038 26.827 1.00 93.75 175 LYS A CA 1
ATOM 1423 C C . LYS A 1 175 ? -8.729 2.625 27.426 1.00 93.75 175 LYS A C 1
ATOM 1425 O O . LYS A 1 175 ? -8.013 1.752 26.946 1.00 93.75 175 LYS A O 1
ATOM 1430 N N . GLU A 1 176 ? -9.534 2.371 28.454 1.00 89.69 176 GLU A N 1
ATOM 1431 C CA . GLU A 1 176 ? -9.618 1.074 29.136 1.00 89.69 176 GLU A CA 1
ATOM 1432 C C . GLU A 1 176 ? -10.242 -0.009 28.248 1.00 89.69 176 GLU A C 1
ATOM 1434 O O . GLU A 1 176 ? -9.926 -1.188 28.398 1.00 89.69 176 GLU A O 1
ATOM 1439 N N . GLN A 1 177 ? -11.113 0.384 27.314 1.00 90.44 177 GLN A N 1
ATOM 1440 C CA . GLN A 1 177 ? -11.772 -0.518 26.366 1.00 90.44 177 GLN A CA 1
ATOM 1441 C C . GLN A 1 177 ? -10.879 -0.864 25.164 1.00 90.44 177 GLN A C 1
ATOM 1443 O O . GLN A 1 177 ? -11.151 -1.830 24.454 1.00 90.44 177 GLN A O 1
ATOM 1448 N N . LEU A 1 178 ? -9.795 -0.109 24.962 1.00 88.44 178 LEU A N 1
ATOM 1449 C CA . LEU A 1 178 ? -8.776 -0.283 23.921 1.00 88.44 178 LEU A CA 1
ATOM 1450 C C . LEU A 1 178 ? -7.660 -1.258 24.345 1.00 88.44 178 LEU A C 1
ATOM 1452 O O . LEU A 1 178 ? -6.476 -1.037 24.084 1.00 88.44 178 LEU A O 1
ATOM 1456 N N . TYR A 1 179 ? -8.025 -2.342 25.029 1.00 87.00 179 TYR A N 1
ATOM 1457 C CA . TYR A 1 179 ? -7.076 -3.391 25.390 1.00 87.00 179 TYR A CA 1
ATOM 1458 C C . TYR A 1 179 ? -6.781 -4.290 24.190 1.00 87.00 179 TYR A C 1
ATOM 1460 O O . TYR A 1 179 ? -7.704 -4.823 23.574 1.00 87.00 179 TYR A O 1
ATOM 1468 N N . ASN A 1 180 ? -5.500 -4.478 23.883 1.00 82.50 180 ASN A N 1
ATOM 1469 C CA . ASN A 1 180 ? -5.058 -5.348 22.806 1.00 82.50 180 ASN A CA 1
ATOM 1470 C C . ASN A 1 180 ? -4.750 -6.741 23.368 1.00 82.50 180 ASN A C 1
ATOM 1472 O O . ASN A 1 180 ? -3.791 -6.939 24.114 1.00 82.50 180 ASN A O 1
A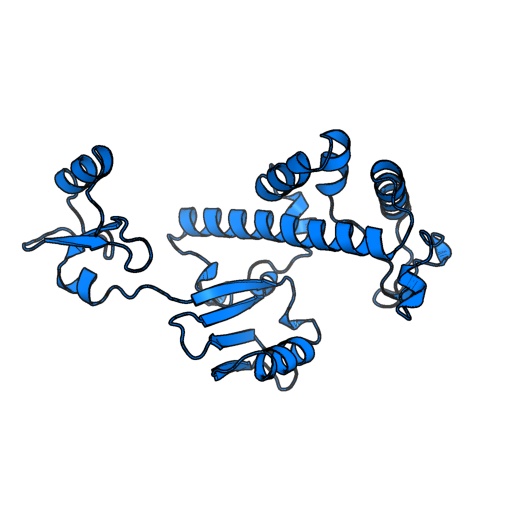TOM 1476 N N . LYS A 1 181 ? -5.572 -7.722 22.991 1.00 84.44 181 LYS A N 1
ATOM 1477 C CA . LYS A 1 181 ? -5.450 -9.109 23.462 1.00 84.44 181 LYS A CA 1
ATOM 1478 C C . LYS A 1 181 ? -4.300 -9.862 22.803 1.00 84.44 181 LYS A C 1
ATOM 1480 O O . LYS A 1 181 ? -3.836 -10.850 23.359 1.00 84.44 181 LYS A O 1
ATOM 1485 N N . LEU A 1 182 ? -3.846 -9.432 21.623 1.00 79.06 182 LEU A N 1
ATOM 1486 C CA . LEU A 1 182 ? -2.759 -10.103 20.900 1.00 79.06 182 LEU A CA 1
ATOM 1487 C C . LEU A 1 182 ? -1.409 -9.908 21.592 1.00 79.06 182 LEU A C 1
ATOM 1489 O O . LEU A 1 182 ? -0.570 -10.804 21.551 1.00 79.06 182 LEU A O 1
ATOM 1493 N N . ASN A 1 183 ? -1.196 -8.743 22.201 1.00 81.38 183 ASN A N 1
ATOM 1494 C CA . ASN A 1 183 ? 0.040 -8.406 22.908 1.00 81.38 183 ASN A CA 1
ATOM 1495 C C . ASN A 1 183 ? -0.156 -8.201 24.421 1.00 81.38 183 ASN A C 1
ATOM 1497 O O . ASN A 1 183 ? 0.790 -7.793 25.091 1.00 81.38 183 ASN A O 1
ATOM 1501 N N . ASP A 1 184 ? -1.354 -8.496 24.935 1.00 85.94 184 ASP A N 1
ATOM 1502 C CA . ASP A 1 184 ? -1.724 -8.413 26.353 1.00 85.94 184 ASP A CA 1
ATOM 1503 C C . ASP A 1 184 ? -1.415 -7.035 26.974 1.00 85.94 184 ASP A C 1
ATOM 1505 O O . ASP A 1 184 ? -0.915 -6.922 28.096 1.00 85.94 184 ASP A O 1
ATOM 1509 N N . SER A 1 185 ? -1.686 -5.953 26.234 1.00 87.00 185 SER A N 1
ATOM 1510 C CA . SER A 1 185 ? -1.314 -4.596 26.649 1.00 87.00 185 SER A CA 1
ATOM 1511 C C . SER A 1 185 ? -2.398 -3.550 26.397 1.00 87.00 185 SER A C 1
ATOM 1513 O O . SER A 1 185 ? -3.231 -3.667 25.496 1.00 87.00 185 SER A O 1
ATOM 1515 N N . HIS A 1 186 ? -2.371 -2.493 27.209 1.00 88.44 186 HIS A N 1
ATOM 1516 C CA . HIS A 1 186 ? -3.172 -1.297 26.974 1.00 88.44 186 HIS A CA 1
ATOM 1517 C C . HIS A 1 186 ? -2.514 -0.404 25.922 1.00 88.44 186 HIS A C 1
ATOM 1519 O O . HIS A 1 186 ? -1.288 -0.304 25.859 1.00 88.44 186 HIS A O 1
ATOM 1525 N N . ILE A 1 187 ? -3.347 0.304 25.158 1.00 91.50 187 ILE A N 1
ATOM 1526 C CA . ILE A 1 187 ? -2.913 1.429 24.330 1.00 91.50 187 ILE A CA 1
ATOM 1527 C C . ILE A 1 187 ? -2.105 2.445 25.161 1.00 91.50 187 ILE A C 1
ATOM 1529 O O . ILE A 1 187 ? -2.414 2.704 26.332 1.00 91.50 187 ILE A O 1
ATOM 1533 N N . SER A 1 188 ? -1.067 3.028 24.558 1.00 93.00 188 SER A N 1
ATOM 1534 C CA . SER A 1 188 ? -0.286 4.082 25.206 1.00 93.00 188 SER A CA 1
ATOM 1535 C C . SER A 1 188 ? -1.120 5.359 25.393 1.00 93.00 188 SER A C 1
ATOM 1537 O O . SER A 1 188 ? -2.136 5.560 24.728 1.00 93.00 188 SER A O 1
ATOM 1539 N N . ASP A 1 189 ? -0.727 6.229 26.331 1.00 94.69 189 ASP A N 1
ATOM 1540 C CA . ASP A 1 189 ? -1.372 7.547 26.460 1.00 94.69 189 ASP A CA 1
ATOM 1541 C C . ASP A 1 189 ? -1.230 8.361 25.170 1.00 94.69 189 ASP A C 1
ATOM 1543 O O . ASP A 1 189 ? -2.207 8.919 24.688 1.00 94.69 189 ASP A O 1
ATOM 1547 N N . ASP A 1 190 ? -0.034 8.361 24.581 1.00 95.06 190 ASP A N 1
ATOM 1548 C CA . ASP A 1 190 ? 0.275 9.112 23.365 1.00 95.06 190 ASP A CA 1
ATOM 1549 C C . ASP A 1 190 ? -0.569 8.660 22.161 1.00 95.06 190 ASP A C 1
ATOM 1551 O O . ASP A 1 190 ? -1.162 9.491 21.475 1.00 95.06 190 ASP A O 1
ATOM 1555 N N . ASP A 1 191 ? -0.716 7.348 21.954 1.00 94.69 191 ASP A N 1
ATOM 1556 C CA . ASP A 1 191 ? -1.564 6.810 20.883 1.00 94.69 191 ASP A CA 1
ATOM 1557 C C . ASP A 1 191 ? -3.043 7.153 21.091 1.00 94.69 191 ASP A C 1
ATOM 1559 O O . ASP A 1 191 ? -3.760 7.439 20.130 1.00 94.69 191 ASP A O 1
ATOM 1563 N N . TYR A 1 192 ? -3.520 7.129 22.339 1.00 96.25 192 TYR A N 1
ATOM 1564 C CA . TYR A 1 192 ? -4.912 7.456 22.639 1.00 96.25 192 TYR A CA 1
ATOM 1565 C C . TYR A 1 192 ? -5.196 8.956 22.485 1.00 96.25 192 TYR A C 1
ATOM 1567 O O . TYR A 1 192 ? -6.231 9.335 21.933 1.00 96.25 192 TYR A O 1
ATOM 1575 N N . GLU A 1 193 ? -4.280 9.825 22.922 1.00 97.25 193 GLU A N 1
ATOM 1576 C CA . GLU A 1 193 ? -4.369 11.266 22.665 1.00 97.25 193 GLU A CA 1
ATOM 1577 C C . GLU A 1 193 ? -4.330 11.568 21.165 1.00 97.25 193 GLU A C 1
ATOM 1579 O O . GLU A 1 193 ? -5.135 12.364 20.681 1.00 97.25 193 GLU A O 1
ATOM 1584 N N . HIS A 1 194 ? -3.470 10.882 20.408 1.00 96.88 194 HIS A N 1
ATOM 1585 C CA . HIS A 1 194 ? -3.427 11.012 18.957 1.00 96.88 194 HIS A CA 1
ATOM 1586 C C . HIS A 1 194 ? -4.743 10.568 18.299 1.00 96.88 194 HIS A C 1
ATOM 1588 O O . HIS A 1 194 ? -5.286 11.295 17.466 1.00 96.88 194 HIS A O 1
ATOM 1594 N N . ALA A 1 195 ? -5.315 9.432 18.716 1.00 96.94 195 ALA A N 1
ATOM 1595 C CA . ALA A 1 195 ? -6.613 8.971 18.224 1.00 96.94 195 ALA A CA 1
ATOM 1596 C C . ALA A 1 195 ? -7.727 9.997 18.485 1.00 96.94 195 ALA A C 1
ATOM 1598 O O . ALA A 1 195 ? -8.521 10.273 17.588 1.00 96.94 195 ALA A O 1
ATOM 1599 N N . LYS A 1 196 ? -7.752 10.614 19.675 1.00 97.88 196 LYS A N 1
ATOM 1600 C CA . LYS A 1 196 ? -8.691 11.702 19.997 1.00 97.88 196 LYS A CA 1
ATOM 1601 C C . LYS A 1 196 ? -8.453 12.949 19.147 1.00 97.88 196 LYS A C 1
ATOM 1603 O O . LYS A 1 196 ? -9.423 13.554 18.700 1.00 97.88 196 LYS A O 1
ATOM 1608 N N . ALA A 1 197 ? -7.197 13.326 18.917 1.00 98.06 197 ALA A N 1
ATOM 1609 C CA . ALA A 1 197 ? -6.854 14.477 18.087 1.00 98.06 197 ALA A CA 1
ATOM 1610 C C . ALA A 1 197 ? -7.326 14.280 16.641 1.00 98.06 197 ALA A C 1
ATOM 1612 O O . ALA A 1 197 ? -7.967 15.169 16.091 1.00 98.06 197 ALA A O 1
ATOM 1613 N N . VAL A 1 198 ? -7.096 13.099 16.057 1.00 98.00 198 VAL A N 1
ATOM 1614 C CA . VAL A 1 198 ? -7.627 12.734 14.732 1.00 98.00 198 VAL A CA 1
ATOM 1615 C C . VAL A 1 198 ? -9.156 12.727 14.751 1.00 98.00 198 VAL A C 1
ATOM 1617 O O . VAL A 1 198 ? -9.787 13.335 13.897 1.00 98.00 198 VAL A O 1
ATOM 1620 N N . TRP A 1 199 ? -9.775 12.100 15.750 1.00 98.25 199 TRP A N 1
ATOM 1621 C CA . TRP A 1 199 ? -11.234 12.057 15.863 1.00 98.25 199 TRP A CA 1
ATOM 1622 C C . TRP A 1 199 ? -11.863 13.459 15.857 1.00 98.25 199 TRP A C 1
ATOM 1624 O O . TRP A 1 199 ? -12.839 13.702 15.153 1.00 98.25 199 TRP A O 1
ATOM 1634 N N . GLN A 1 200 ? -11.280 14.391 16.615 1.00 98.12 200 GLN A N 1
ATOM 1635 C CA . GLN A 1 200 ? -11.745 15.775 16.705 1.00 98.12 200 GLN A CA 1
ATOM 1636 C C . GLN A 1 200 ? -11.428 16.584 15.445 1.00 98.12 200 GLN A C 1
ATOM 1638 O O . GLN A 1 200 ? -12.297 17.285 14.943 1.00 98.12 200 GLN A O 1
ATOM 1643 N N . ALA A 1 201 ? -10.202 16.493 14.923 1.00 98.00 201 ALA A N 1
ATOM 1644 C CA . ALA A 1 201 ? -9.760 17.305 13.790 1.00 98.00 201 ALA A CA 1
ATOM 1645 C C . ALA A 1 201 ? -10.509 16.986 12.489 1.00 98.00 201 ALA A C 1
ATOM 1647 O O . ALA A 1 201 ? -10.550 17.829 11.599 1.00 98.00 201 ALA A O 1
ATOM 1648 N N . PHE A 1 202 ? -11.077 15.785 12.369 1.00 97.69 202 PHE A N 1
ATOM 1649 C CA . PHE A 1 202 ? -11.817 15.327 11.191 1.00 97.69 202 PHE A CA 1
ATOM 1650 C C . PHE A 1 202 ? -13.334 15.252 11.426 1.00 97.69 202 PHE A C 1
ATOM 1652 O O . PHE A 1 202 ? -14.043 14.673 10.607 1.00 97.69 202 PHE A O 1
ATOM 1659 N N . ASP A 1 203 ? -13.826 15.812 12.539 1.00 97.38 203 ASP A N 1
ATOM 1660 C CA . ASP A 1 203 ? -15.247 15.823 12.917 1.00 97.38 203 ASP A CA 1
ATOM 1661 C C . ASP A 1 203 ? -15.912 14.433 12.877 1.00 97.38 203 ASP A C 1
ATOM 1663 O O . ASP A 1 203 ? -17.102 14.290 12.577 1.00 97.38 203 ASP A O 1
ATOM 1667 N N . ILE A 1 204 ? -15.147 13.391 13.210 1.00 98.06 204 ILE A N 1
ATOM 1668 C CA . ILE A 1 204 ? -15.586 11.998 13.129 1.00 98.06 204 ILE A CA 1
ATOM 1669 C C . ILE A 1 204 ? -16.671 11.740 14.176 1.00 98.06 204 ILE A C 1
ATOM 1671 O O . ILE A 1 204 ? -16.574 12.172 15.326 1.00 98.06 204 ILE A O 1
ATOM 1675 N N . GLN A 1 205 ? -17.724 11.026 13.789 1.00 98.00 205 GLN A N 1
ATOM 1676 C CA . GLN A 1 205 ? -18.845 10.701 14.671 1.00 98.00 205 GLN A CA 1
ATOM 1677 C C . GLN A 1 205 ? -18.902 9.214 15.003 1.00 98.00 205 GLN A C 1
ATOM 1679 O O . GLN A 1 205 ? -19.390 8.839 16.074 1.00 98.00 205 GLN A O 1
ATOM 1684 N N . THR A 1 206 ? -18.397 8.366 14.107 1.00 98.31 206 THR A N 1
ATOM 1685 C CA . THR A 1 206 ? -18.521 6.912 14.227 1.00 98.31 206 THR A CA 1
ATOM 1686 C C . THR A 1 206 ? -17.200 6.181 14.004 1.00 98.31 206 THR A C 1
ATOM 1688 O O . THR A 1 206 ? -16.324 6.622 13.262 1.00 98.31 206 THR A O 1
ATOM 1691 N N . LEU A 1 207 ? -17.064 5.007 14.622 1.00 97.94 207 LEU A N 1
ATOM 1692 C CA . LEU A 1 207 ? -15.920 4.120 14.413 1.00 97.94 207 LEU A CA 1
ATOM 1693 C C . LEU A 1 207 ? -15.793 3.636 12.960 1.00 97.94 207 LEU A C 1
ATOM 1695 O O . LEU A 1 207 ? -14.695 3.285 12.539 1.00 97.94 207 LEU A O 1
ATOM 1699 N N . GLY A 1 208 ? -16.885 3.626 12.194 1.00 97.81 208 GLY A N 1
ATOM 1700 C CA . GLY A 1 208 ? -16.884 3.354 10.757 1.00 97.81 208 GLY A CA 1
ATOM 1701 C C . GLY A 1 208 ? -16.145 4.432 9.969 1.00 97.81 208 GLY A C 1
ATOM 1702 O O . GLY A 1 208 ? -15.214 4.113 9.240 1.00 97.81 208 GLY A O 1
ATOM 1703 N N . GLU A 1 209 ? -16.480 5.704 10.186 1.00 98.25 209 GLU A N 1
ATOM 1704 C CA . GLU A 1 209 ? -15.766 6.837 9.572 1.00 98.25 209 GLU A CA 1
ATOM 1705 C C . GLU A 1 209 ? -14.285 6.854 9.984 1.00 98.25 209 GLU A C 1
ATOM 1707 O O . GLU A 1 209 ? -13.398 7.043 9.151 1.00 98.25 209 GLU A O 1
ATOM 1712 N N . TYR A 1 210 ? -14.005 6.574 11.263 1.00 98.06 210 TYR A N 1
ATOM 1713 C CA . TYR A 1 210 ? -12.635 6.426 11.753 1.00 98.06 210 TYR A CA 1
ATOM 1714 C C . TYR A 1 210 ? -11.887 5.279 11.066 1.00 98.06 210 TYR A C 1
ATOM 1716 O O . TYR A 1 210 ? -10.718 5.429 10.715 1.00 98.06 210 TYR A O 1
ATOM 1724 N N . SER A 1 211 ? -12.559 4.145 10.846 1.00 97.00 211 SER A N 1
ATOM 1725 C CA . SER A 1 211 ? -12.009 2.995 10.123 1.00 97.00 211 SER A CA 1
ATOM 1726 C C . SER A 1 211 ? -11.658 3.350 8.681 1.00 97.00 211 SER A C 1
ATOM 1728 O O . SER A 1 211 ? -10.590 2.967 8.212 1.00 97.00 211 SER A O 1
ATOM 1730 N N . ASP A 1 212 ? -12.523 4.077 7.974 1.00 96.9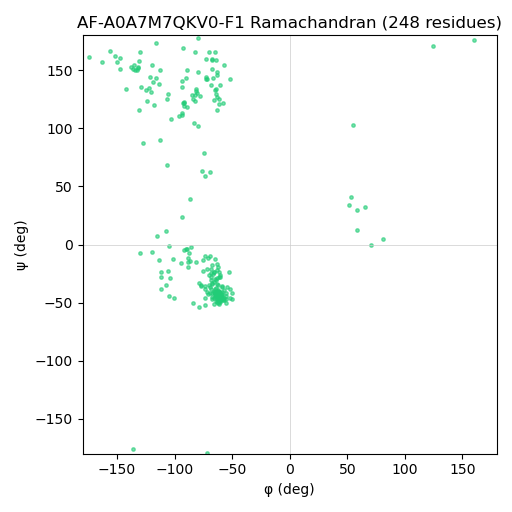4 212 ASP A N 1
ATOM 1731 C CA . ASP A 1 212 ? -12.280 4.469 6.582 1.00 96.94 212 ASP A CA 1
ATOM 1732 C C . ASP A 1 212 ? -11.061 5.393 6.467 1.00 96.94 212 ASP A C 1
ATOM 1734 O O . ASP A 1 212 ? -10.186 5.170 5.623 1.00 96.94 212 ASP A O 1
ATOM 1738 N N . LEU A 1 213 ? -10.951 6.383 7.362 1.00 97.75 213 LEU A N 1
ATOM 1739 C CA . LEU A 1 213 ? -9.782 7.260 7.426 1.00 97.75 213 LEU A CA 1
ATOM 1740 C C . LEU A 1 213 ? -8.514 6.476 7.786 1.00 97.75 213 LEU A C 1
ATOM 1742 O O . LEU A 1 213 ? -7.501 6.609 7.103 1.00 97.75 213 LEU A O 1
ATOM 1746 N N . TYR A 1 214 ? -8.582 5.617 8.807 1.00 96.81 214 TYR A N 1
ATOM 1747 C CA . TYR A 1 214 ? -7.477 4.754 9.231 1.00 96.81 214 TYR A CA 1
ATOM 1748 C C . TYR A 1 214 ? -6.960 3.877 8.081 1.00 96.81 214 TYR A C 1
ATOM 1750 O O . TYR A 1 214 ? -5.754 3.816 7.841 1.00 96.81 214 TYR A O 1
ATOM 1758 N N . LEU A 1 215 ? -7.865 3.229 7.341 1.00 95.62 215 LEU A N 1
ATOM 1759 C CA . LEU A 1 215 ? -7.515 2.368 6.212 1.00 95.62 215 LEU A CA 1
ATOM 1760 C C . LEU A 1 215 ? -6.919 3.170 5.049 1.00 95.62 215 LEU A C 1
ATOM 1762 O O . LEU A 1 215 ? -5.923 2.730 4.472 1.00 95.62 215 LEU A O 1
ATOM 1766 N N . LYS A 1 216 ? -7.478 4.347 4.721 1.00 96.62 216 LYS A N 1
ATOM 1767 C CA . LYS A 1 216 ? -6.905 5.249 3.703 1.00 96.62 216 LYS A CA 1
ATOM 1768 C C . LYS A 1 216 ? -5.475 5.643 4.088 1.00 96.62 216 LYS A C 1
ATOM 1770 O O . LYS A 1 216 ? -4.579 5.539 3.253 1.00 96.62 216 LYS A O 1
ATOM 1775 N N . THR A 1 217 ? -5.244 6.004 5.350 1.00 97.00 217 THR A N 1
ATOM 1776 C CA . THR A 1 217 ? -3.909 6.324 5.875 1.00 97.00 217 THR A CA 1
ATOM 1777 C C . THR A 1 217 ? -2.941 5.160 5.762 1.00 97.00 217 THR A C 1
ATOM 1779 O O . THR A 1 217 ? -1.861 5.327 5.202 1.00 97.00 217 THR A O 1
ATOM 1782 N N . ASP A 1 218 ? -3.323 3.964 6.202 1.00 95.88 218 ASP A N 1
ATOM 1783 C CA . ASP A 1 218 ? -2.465 2.780 6.106 1.00 95.88 218 ASP A CA 1
ATOM 1784 C C . ASP A 1 218 ? -2.060 2.457 4.658 1.00 95.88 218 ASP A C 1
ATOM 1786 O O . ASP A 1 218 ? -0.903 2.118 4.395 1.00 95.88 218 ASP A O 1
ATOM 1790 N N . VAL A 1 219 ? -2.989 2.589 3.708 1.00 96.44 219 VAL A N 1
ATOM 1791 C CA . VAL A 1 219 ? -2.720 2.343 2.283 1.00 96.44 219 VAL A CA 1
ATOM 1792 C C . VAL A 1 219 ? -1.767 3.388 1.704 1.00 96.44 219 VAL A C 1
ATOM 1794 O O . VAL A 1 219 ? -0.826 3.023 0.999 1.00 96.44 219 VAL A O 1
ATOM 1797 N N . LEU A 1 220 ? -1.980 4.670 2.006 1.00 97.62 220 LEU A N 1
ATOM 1798 C CA . LEU A 1 220 ? -1.144 5.753 1.483 1.00 97.62 220 LEU A CA 1
ATOM 1799 C C . LEU A 1 220 ? 0.270 5.724 2.074 1.00 97.62 220 LEU A C 1
ATOM 1801 O O . LEU A 1 220 ? 1.241 5.834 1.330 1.00 97.62 220 LEU A O 1
ATOM 1805 N N . LEU A 1 221 ? 0.402 5.460 3.378 1.00 97.62 221 LEU A N 1
ATOM 1806 C CA . LEU A 1 221 ? 1.709 5.266 4.010 1.00 97.62 221 LEU A CA 1
ATOM 1807 C C . LEU A 1 221 ? 2.453 4.069 3.408 1.00 97.62 221 LEU A C 1
ATOM 1809 O O . LEU A 1 221 ? 3.656 4.145 3.167 1.00 97.62 221 LEU A O 1
ATOM 1813 N N . LEU A 1 222 ? 1.753 2.960 3.139 1.00 97.44 222 LEU A N 1
ATOM 1814 C CA . LEU A 1 222 ? 2.359 1.804 2.479 1.00 97.44 222 LEU A CA 1
ATOM 1815 C C . LEU A 1 222 ? 2.815 2.133 1.052 1.00 97.44 222 LEU A C 1
ATOM 1817 O O . LEU A 1 222 ? 3.862 1.636 0.634 1.00 97.44 222 LEU A O 1
ATOM 1821 N N . ALA A 1 223 ? 2.060 2.958 0.324 1.00 97.44 223 ALA A N 1
ATOM 1822 C CA . ALA A 1 223 ? 2.442 3.408 -1.009 1.00 97.44 223 ALA A CA 1
ATOM 1823 C C . ALA A 1 223 ? 3.754 4.205 -0.967 1.00 97.44 223 ALA A C 1
ATOM 1825 O O . ALA A 1 223 ? 4.693 3.834 -1.666 1.00 97.44 223 ALA A O 1
ATOM 1826 N N . ASP A 1 224 ? 3.866 5.215 -0.098 1.00 97.94 224 ASP A N 1
ATOM 1827 C CA . ASP A 1 224 ? 5.109 5.987 0.055 1.00 97.94 224 ASP A CA 1
ATOM 1828 C C . ASP A 1 224 ? 6.294 5.100 0.470 1.00 97.94 224 ASP A C 1
ATOM 1830 O O . ASP A 1 224 ? 7.364 5.159 -0.139 1.00 97.94 224 ASP A O 1
ATOM 1834 N N . VAL A 1 225 ? 6.098 4.224 1.463 1.00 97.50 225 VAL A N 1
ATOM 1835 C CA . VAL A 1 225 ? 7.133 3.287 1.934 1.00 97.50 225 VAL A CA 1
ATOM 1836 C C . VAL A 1 225 ? 7.626 2.384 0.804 1.00 97.50 225 VAL A C 1
ATOM 1838 O O . VAL A 1 225 ? 8.832 2.186 0.647 1.00 97.50 225 VAL A O 1
ATOM 1841 N N . PHE A 1 226 ? 6.711 1.798 0.028 1.00 96.88 226 PHE A N 1
ATOM 1842 C CA . PHE A 1 226 ? 7.093 0.844 -1.007 1.00 96.88 226 PHE A CA 1
ATOM 1843 C C . PHE A 1 226 ? 7.654 1.530 -2.256 1.00 96.88 226 PHE A C 1
ATOM 1845 O O . PHE A 1 226 ? 8.601 1.004 -2.833 1.00 96.88 226 PHE A O 1
ATOM 1852 N N . GLU A 1 227 ? 7.148 2.702 -2.651 1.00 96.69 227 GLU A N 1
ATOM 1853 C CA . GLU A 1 227 ? 7.736 3.481 -3.750 1.00 96.69 227 GLU A CA 1
ATOM 1854 C C . GLU A 1 227 ? 9.150 3.958 -3.397 1.00 96.69 227 GLU A C 1
ATOM 1856 O O . GLU A 1 227 ? 10.066 3.758 -4.191 1.00 96.69 227 GLU A O 1
ATOM 1861 N N . ASN A 1 228 ? 9.384 4.445 -2.172 1.00 96.25 228 ASN A N 1
ATOM 1862 C CA . ASN A 1 228 ? 10.739 4.785 -1.731 1.00 96.25 228 ASN A CA 1
ATOM 1863 C C . ASN A 1 228 ? 11.677 3.565 -1.759 1.00 96.25 228 ASN A C 1
ATOM 1865 O O . ASN A 1 228 ? 12.826 3.661 -2.190 1.00 96.25 228 ASN A O 1
ATOM 1869 N N . PHE A 1 229 ? 11.188 2.393 -1.344 1.00 95.31 229 PHE A N 1
ATOM 1870 C CA . PHE A 1 229 ? 11.954 1.153 -1.446 1.00 95.31 229 PHE A CA 1
ATOM 1871 C C . PHE A 1 229 ? 12.266 0.777 -2.904 1.00 95.31 229 PHE A C 1
ATOM 1873 O O . PHE A 1 229 ? 13.389 0.362 -3.193 1.00 95.31 229 PHE A O 1
ATOM 1880 N N . ARG A 1 230 ? 11.310 0.951 -3.828 1.00 95.38 230 ARG A N 1
ATOM 1881 C CA . ARG A 1 230 ? 11.517 0.723 -5.268 1.00 95.38 230 ARG A CA 1
ATOM 1882 C C . ARG A 1 230 ? 12.586 1.648 -5.833 1.00 95.38 230 ARG A C 1
ATOM 1884 O O . ARG A 1 230 ? 13.491 1.148 -6.496 1.00 95.38 230 ARG A O 1
ATOM 1891 N N . ASP A 1 231 ? 12.521 2.940 -5.528 1.00 94.94 231 ASP A N 1
ATOM 1892 C CA . ASP A 1 231 ? 13.503 3.929 -5.983 1.00 94.94 231 ASP A CA 1
ATOM 1893 C C . ASP A 1 231 ? 14.914 3.579 -5.492 1.00 94.94 231 ASP A C 1
ATOM 1895 O O . ASP A 1 231 ? 15.849 3.500 -6.291 1.00 94.94 231 ASP A O 1
ATOM 1899 N N . ASN A 1 232 ? 15.055 3.248 -4.205 1.00 93.44 232 ASN A N 1
ATOM 1900 C CA . ASN A 1 232 ? 16.337 2.840 -3.626 1.00 93.44 232 ASN A CA 1
ATOM 1901 C C . ASN A 1 232 ? 16.887 1.554 -4.271 1.00 93.44 232 ASN A C 1
ATOM 1903 O O . ASN A 1 232 ? 18.088 1.447 -4.525 1.00 93.44 232 ASN A O 1
ATOM 1907 N N . CYS A 1 233 ? 16.034 0.559 -4.545 1.00 94.00 233 CYS A N 1
ATOM 1908 C CA . CYS A 1 233 ? 16.451 -0.676 -5.215 1.00 94.00 233 CYS A CA 1
ATOM 1909 C C . CYS A 1 233 ? 16.841 -0.448 -6.681 1.00 94.00 233 CYS A C 1
ATOM 1911 O O . CYS A 1 233 ? 17.812 -1.046 -7.149 1.00 94.00 233 CYS A O 1
ATOM 1913 N N . LEU A 1 234 ? 16.121 0.421 -7.390 1.00 92.06 234 LEU A N 1
ATOM 1914 C CA . LEU A 1 234 ? 16.451 0.803 -8.758 1.00 92.06 234 LEU A CA 1
ATOM 1915 C C . LEU A 1 234 ? 17.796 1.531 -8.812 1.00 92.06 234 LEU A C 1
ATOM 1917 O O . LEU A 1 234 ? 18.628 1.200 -9.652 1.00 92.06 234 LEU A O 1
ATOM 1921 N N . GLU A 1 235 ? 18.050 2.460 -7.891 1.00 93.44 235 GLU A N 1
ATOM 1922 C CA . GLU A 1 235 ? 19.325 3.180 -7.824 1.00 93.44 235 GLU A CA 1
ATOM 1923 C C . GLU A 1 235 ? 20.496 2.254 -7.463 1.00 93.44 235 GLU A C 1
ATOM 1925 O O . GLU A 1 235 ? 21.549 2.297 -8.102 1.00 93.44 235 GLU A O 1
ATOM 1930 N N . ALA A 1 236 ? 20.319 1.394 -6.456 1.00 93.00 236 ALA A N 1
ATOM 1931 C CA . ALA A 1 236 ? 21.397 0.550 -5.949 1.00 93.00 236 ALA A CA 1
ATOM 1932 C C . ALA A 1 236 ? 21.681 -0.683 -6.824 1.00 93.00 236 ALA A C 1
ATOM 1934 O O . ALA A 1 236 ? 22.830 -1.128 -6.896 1.00 93.00 236 ALA A O 1
ATOM 1935 N N . TYR A 1 237 ? 20.652 -1.256 -7.459 1.00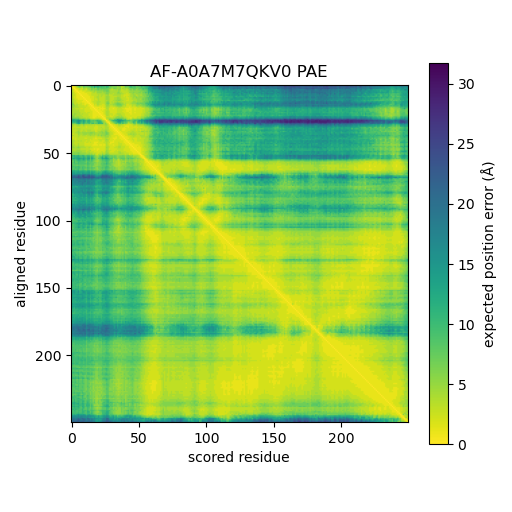 89.69 237 TYR A N 1
ATOM 1936 C CA . TYR A 1 237 ? 20.733 -2.572 -8.102 1.00 89.69 237 TYR A CA 1
ATOM 1937 C C . TYR A 1 237 ? 20.216 -2.613 -9.550 1.00 89.69 237 TYR A C 1
ATOM 1939 O O . TYR A 1 237 ? 20.403 -3.636 -10.204 1.00 89.69 237 TYR A O 1
ATOM 1947 N N . ASP A 1 238 ? 19.603 -1.541 -10.073 1.00 87.69 238 ASP A N 1
ATOM 1948 C CA . ASP A 1 238 ? 18.873 -1.527 -11.362 1.00 87.69 238 ASP A CA 1
ATOM 1949 C C . ASP A 1 238 ? 17.722 -2.558 -11.391 1.00 87.69 238 ASP A C 1
ATOM 1951 O O . ASP A 1 238 ? 17.378 -3.112 -12.438 1.00 87.69 238 ASP A O 1
ATOM 1955 N N . LEU A 1 239 ? 17.134 -2.842 -10.218 1.00 89.31 239 LEU A N 1
ATOM 1956 C CA . LEU A 1 239 ? 16.056 -3.814 -10.028 1.00 89.31 239 LEU A CA 1
ATOM 1957 C C . LEU A 1 239 ? 14.818 -3.167 -9.409 1.00 89.31 239 LEU A C 1
ATOM 1959 O O . LEU A 1 239 ? 14.910 -2.467 -8.404 1.00 89.31 239 LEU A O 1
ATOM 1963 N N . ASP A 1 240 ? 13.646 -3.478 -9.964 1.00 91.44 240 ASP A N 1
ATOM 1964 C CA . ASP A 1 240 ? 12.362 -3.061 -9.399 1.00 91.44 240 ASP A CA 1
ATOM 1965 C C . ASP A 1 240 ? 11.758 -4.184 -8.532 1.00 91.44 240 ASP A C 1
ATOM 1967 O O . ASP A 1 240 ? 11.302 -5.199 -9.080 1.00 91.44 240 ASP A O 1
ATOM 1971 N N . PRO A 1 241 ? 11.687 -4.023 -7.197 1.00 92.31 241 PRO A N 1
ATOM 1972 C CA . PRO A 1 241 ? 11.173 -5.049 -6.295 1.00 92.31 241 PRO A CA 1
ATOM 1973 C C . PRO A 1 241 ? 9.700 -5.407 -6.554 1.00 92.31 241 PRO A C 1
ATOM 1975 O O . PRO A 1 241 ? 9.280 -6.512 -6.204 1.00 92.31 241 PRO A O 1
ATOM 1978 N N . ALA A 1 242 ? 8.919 -4.558 -7.238 1.00 92.25 242 ALA A N 1
ATOM 1979 C CA . ALA A 1 242 ? 7.541 -4.869 -7.633 1.00 92.25 242 ALA A CA 1
ATOM 1980 C C . ALA A 1 242 ? 7.435 -6.033 -8.642 1.00 92.25 242 ALA A C 1
ATOM 1982 O O . ALA A 1 242 ? 6.341 -6.564 -8.873 1.00 92.25 242 ALA A O 1
ATOM 1983 N N . HIS A 1 243 ? 8.551 -6.457 -9.245 1.00 90.06 243 HIS A N 1
ATOM 1984 C CA . HIS A 1 243 ? 8.614 -7.615 -10.141 1.00 90.06 243 HIS A CA 1
ATOM 1985 C C . HIS A 1 243 ? 8.959 -8.936 -9.440 1.00 90.06 243 HIS A C 1
ATOM 1987 O O . HIS A 1 243 ? 8.857 -9.999 -10.065 1.00 90.06 243 HIS A O 1
ATOM 1993 N N . TYR A 1 244 ? 9.259 -8.892 -8.143 1.00 89.00 244 TYR A N 1
ATOM 1994 C CA . TYR A 1 244 ? 9.723 -10.026 -7.349 1.00 89.00 244 TYR A CA 1
ATOM 1995 C C . TYR A 1 244 ? 8.733 -10.395 -6.238 1.00 89.00 244 TYR A C 1
ATOM 1997 O O . TYR A 1 244 ? 7.727 -9.724 -6.021 1.00 89.00 244 TYR A O 1
ATOM 2005 N N . TYR A 1 245 ? 8.994 -11.508 -5.547 1.00 85.69 245 TYR A N 1
ATOM 2006 C CA . TYR A 1 245 ? 8.148 -11.993 -4.446 1.00 85.69 245 TYR A CA 1
ATOM 2007 C C . TYR A 1 245 ? 8.762 -11.773 -3.057 1.00 85.69 245 TYR A C 1
ATOM 2009 O O . TYR A 1 245 ? 8.042 -11.788 -2.060 1.00 85.69 245 TYR A O 1
ATOM 2017 N N . THR A 1 246 ? 10.088 -11.638 -2.978 1.00 82.06 246 THR A N 1
ATOM 2018 C CA . THR A 1 246 ? 10.857 -11.473 -1.736 1.00 82.06 246 THR A CA 1
ATOM 2019 C C . THR A 1 246 ? 12.130 -10.684 -2.008 1.00 82.06 246 THR A C 1
ATOM 2021 O O . THR A 1 246 ? 12.599 -10.672 -3.147 1.00 82.06 246 THR A O 1
ATOM 2024 N N . SER A 1 247 ? 12.752 -10.133 -0.960 1.00 71.25 247 SER A N 1
ATOM 2025 C CA . SER A 1 247 ? 14.093 -9.536 -1.065 1.00 71.25 247 SER A CA 1
ATOM 2026 C C . SER A 1 247 ? 15.133 -10.524 -1.599 1.00 71.25 247 SER A C 1
ATOM 2028 O O . SER A 1 247 ? 15.937 -10.166 -2.440 1.00 71.25 247 SER A O 1
ATOM 2030 N N . SER A 1 248 ? 15.070 -11.791 -1.183 1.00 67.56 248 SER A N 1
ATOM 2031 C CA . SER A 1 248 ? 15.967 -12.852 -1.666 1.00 67.56 248 SER A CA 1
ATOM 2032 C C . SER A 1 248 ? 15.726 -13.293 -3.113 1.00 67.56 248 SER A C 1
ATOM 2034 O O . SER A 1 248 ? 16.507 -14.082 -3.638 1.00 67.56 248 SER A O 1
ATOM 2036 N N . SER A 1 249 ? 14.614 -12.870 -3.718 1.00 60.47 249 SER A N 1
ATOM 2037 C CA . SER A 1 249 ? 14.323 -13.119 -5.132 1.00 60.47 249 SER A CA 1
ATOM 2038 C C . SER A 1 249 ? 14.751 -11.952 -6.019 1.00 60.47 249 SER A C 1
ATOM 2040 O O . SER A 1 249 ? 14.782 -12.161 -7.228 1.00 60.47 249 SER A O 1
ATOM 2042 N N . CYS A 1 250 ? 15.003 -10.775 -5.426 1.00 53.28 250 CYS A N 1
ATOM 2043 C CA . CYS A 1 250 ? 15.475 -9.563 -6.091 1.00 53.28 250 CYS A CA 1
ATOM 2044 C C . CYS A 1 250 ? 16.944 -9.756 -6.482 1.00 53.28 250 CYS A C 1
ATOM 2046 O O . CYS A 1 250 ? 17.760 -10.035 -5.573 1.00 53.28 250 CYS A O 1
#

Mean predicted aligned error: 7.08 Å

pLDDT: mean 90.25, std 7.05, range [53.28, 98.31]

Sequence (250 aa):
MNALTASEREAFEKARVCHICRKPFSAEDTKDHCHLTGRYRGLAHNKCNINYNDSRTITVIFHNLSGYDSHLFIKEMATCFKGRVSLIPQTKERYISFSKIVEGTEFNFRLIDSYRFMASSLEKLASYLEKLSIAEGEFQLDYTTDQTELLKRKGVFPYDYISCFDKLKETLPTKEQLYNKLNDSHISDDDYEHAKAVWQAFDIQTLGEYSDLYLKTDVLLLADVFENFRDNCLEAYDLDPAHYYTSSSC

Organism: Nasonia vitripennis (NCBI:txid7425)

Secondary structure (DSSP, 8-state):
-PPPPHHHHHHHHH--B-TTT-PBPSS-EEEEE-TTT--EEEEEEHHHHHH-----EEEEEESSGGGS-HHHHHHHHHHSSSS-EEEEESSSS-EEEEEEEPTTSS-EEEEEEGGGTS-S-HHHHHTT-S--HHHHHHHTTTS-HHHHHHHTS-----TTT--SGGGGGS-PPPGGG-EETTTTEEPPHHHHHHHHHHHHHTT--SHHHHHHHHHHHHHHHHHHHHHHHHHHHHHHHS--GGG-SSGGG-

Foldseek 3Di:
DDDDDPVQVVQAVPDQAAPQPRHGDPDAWDFAADPVPRHTDYIHHPVRRVPDDDDLEDEDEDACCQVDQVVVVQVCLPPVADFDKDFQDPDPRGTLKIKTDGPPDPHIYIYAHCCLAVVDDLQVLLVPDPDLPQLLVVQVVPDDPVLSVLLSGQADAQVVLCPDPVQQQADDDDQVSSQDPVVRDTDDPVRVVSLVVNCVRVVNRGNVVVVVSNVSSSVSSVVSSQVVVQVVCCVPPVDGCSVDSHNVRD

Solvent-accessible surface area (backbone atoms only — not comparable to full-atom values): 14542 Å² total; per-residue (Å²): 114,60,85,75,49,73,67,57,47,52,52,54,75,67,56,62,44,20,67,84,78,68,44,68,74,89,73,70,76,37,82,34,50,41,88,85,78,25,45,78,73,41,43,20,40,54,72,54,46,77,69,58,74,80,78,47,62,49,67,42,80,36,79,45,40,54,80,47,74,48,66,59,57,52,53,48,62,54,67,77,48,66,49,55,72,48,75,41,71,74,52,101,85,30,45,58,33,43,33,39,36,38,63,97,58,81,45,26,43,34,42,33,24,49,33,55,62,47,84,63,55,69,53,64,54,42,71,70,51,94,68,51,66,57,36,52,58,61,37,56,75,82,40,52,71,74,56,39,61,62,55,71,51,74,76,81,76,60,63,76,60,56,78,49,77,71,49,31,70,33,60,86,73,57,71,84,61,38,45,39,77,91,77,74,40,68,63,52,70,66,60,50,51,48,47,50,49,53,37,60,74,67,69,54,68,26,41,45,59,48,46,53,54,47,52,53,40,55,52,30,46,48,47,34,47,51,50,53,51,31,53,54,35,34,73,76,67,74,38,60,57,79,81,41,65,34,50,91,67,96